Protein AF-A0A2A2E7X8-F1 (afdb_monomer_lite)

Radius of gyration: 20.58 Å; chains: 1; bounding box: 59×44×54 Å

Foldseek 3Di:
DKQKDWCLPPQQPFWAQPQQLNAAKEKEADPDLDCAFKGKIKIAWIWGQDDPVNQVSCCVVDVPQPRDDNQKTKTFGMKMKMAGRWQWKKKKKWAQDPVRDIDIDIDTRDGDDDPPWDWHKDWGQYLQGNRITMIMIITHSGIMMIMGDPVRIDMGNDSVVSNVVSVVSVVVSVCPDDDPPLVVPPVSCVVFWDADPVRDIDGDD

Structure (mmCIF, N/CA/C/O backbone):
data_AF-A0A2A2E7X8-F1
#
_entry.id   AF-A0A2A2E7X8-F1
#
loop_
_atom_site.group_PDB
_atom_site.id
_atom_site.type_symbol
_atom_site.label_atom_id
_atom_site.label_alt_id
_atom_site.label_comp_id
_atom_site.label_asym_id
_atom_site.label_entity_id
_atom_site.label_seq_id
_atom_site.pdbx_PDB_ins_code
_atom_site.Cartn_x
_atom_site.Cartn_y
_atom_site.Cartn_z
_atom_site.occupancy
_atom_site.B_iso_or_equiv
_atom_site.auth_seq_id
_atom_site.auth_comp_id
_atom_site.auth_asym_id
_atom_site.auth_atom_id
_atom_site.pdbx_PDB_model_num
ATOM 1 N N . MET A 1 1 ? -0.957 -16.158 13.484 1.00 79.62 1 MET A N 1
ATOM 2 C CA . MET A 1 1 ? -2.324 -15.591 13.531 1.00 79.62 1 MET A CA 1
ATOM 3 C C . MET A 1 1 ? -2.328 -14.396 12.605 1.00 79.62 1 MET A C 1
ATOM 5 O O . MET A 1 1 ? -1.326 -13.697 12.580 1.00 79.62 1 MET A O 1
ATOM 9 N N . VAL A 1 2 ? -3.380 -14.208 11.817 1.00 93.19 2 VAL A N 1
ATOM 10 C CA . VAL A 1 2 ? -3.438 -13.187 10.764 1.00 93.19 2 VAL A CA 1
ATOM 11 C C . VAL A 1 2 ? -4.682 -12.339 10.995 1.00 93.19 2 VAL A C 1
ATOM 13 O O . VAL A 1 2 ? -5.727 -12.894 11.324 1.00 93.19 2 VAL A O 1
ATOM 16 N N . ILE A 1 3 ? -4.554 -11.024 10.836 1.00 96.25 3 ILE A N 1
ATOM 17 C CA . ILE A 1 3 ? -5.661 -10.068 10.840 1.00 96.25 3 ILE A CA 1
ATOM 18 C C . ILE A 1 3 ? -6.058 -9.814 9.387 1.00 96.25 3 ILE A C 1
ATOM 20 O O . ILE A 1 3 ? 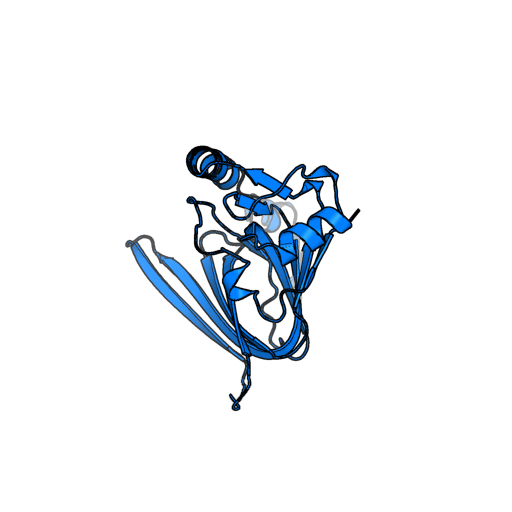-5.199 -9.552 8.541 1.00 96.25 3 ILE A O 1
ATOM 24 N N . ILE A 1 4 ? -7.355 -9.885 9.106 1.00 97.25 4 ILE A N 1
ATOM 25 C CA . ILE A 1 4 ? -7.938 -9.624 7.792 1.00 97.25 4 ILE A CA 1
ATOM 26 C C . ILE A 1 4 ? -8.974 -8.510 7.938 1.00 97.25 4 ILE A C 1
ATOM 28 O O . ILE A 1 4 ? -9.933 -8.633 8.704 1.00 97.25 4 ILE A O 1
ATOM 32 N N . LEU A 1 5 ? -8.788 -7.424 7.192 1.00 97.50 5 LEU A N 1
ATOM 33 C CA . LEU A 1 5 ? -9.659 -6.254 7.196 1.00 97.50 5 LEU A CA 1
ATOM 34 C C . LEU A 1 5 ? -10.290 -6.062 5.821 1.00 97.50 5 LEU A C 1
ATOM 36 O O . LEU A 1 5 ? -9.634 -6.197 4.791 1.00 97.50 5 LEU A O 1
ATOM 40 N N . ASP A 1 6 ? -11.577 -5.732 5.823 1.00 96.81 6 ASP A N 1
ATOM 41 C CA . ASP A 1 6 ? -12.304 -5.322 4.624 1.00 96.81 6 ASP A CA 1
ATOM 42 C C . ASP A 1 6 ? -12.191 -3.803 4.470 1.00 96.81 6 ASP A C 1
ATOM 44 O O . ASP A 1 6 ? -12.652 -3.058 5.343 1.00 96.81 6 ASP A O 1
ATOM 48 N N . LEU A 1 7 ? -11.560 -3.36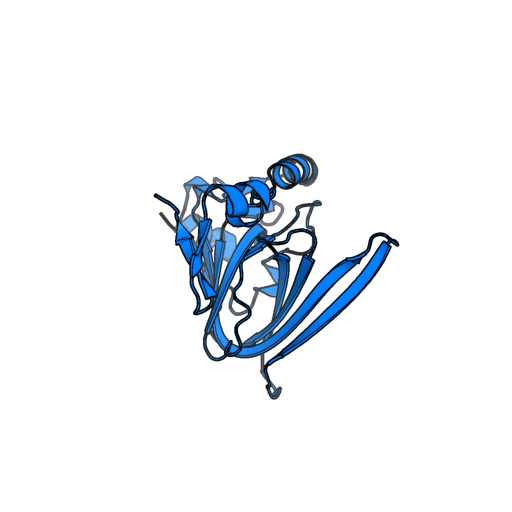5 3.380 1.00 96.56 7 LEU A N 1
ATOM 49 C CA . LEU A 1 7 ? -11.333 -1.959 3.050 1.00 96.56 7 LEU A CA 1
ATOM 50 C C . LEU A 1 7 ? -12.103 -1.509 1.801 1.00 96.56 7 LEU A C 1
ATOM 52 O O . LEU A 1 7 ? -11.782 -0.469 1.235 1.00 96.56 7 LEU A O 1
ATOM 56 N N . THR A 1 8 ? -13.117 -2.263 1.367 1.00 94.94 8 THR A N 1
ATOM 57 C CA . THR A 1 8 ? -13.821 -2.050 0.085 1.00 94.94 8 THR A CA 1
ATOM 58 C C . THR A 1 8 ? -14.291 -0.610 -0.138 1.00 94.94 8 THR A C 1
ATOM 60 O O . THR A 1 8 ? -14.256 -0.129 -1.262 1.00 94.94 8 THR A O 1
ATOM 63 N N . ASN A 1 9 ? -14.684 0.099 0.923 1.00 91.44 9 ASN A N 1
ATOM 64 C CA . ASN A 1 9 ? -15.182 1.477 0.836 1.00 91.44 9 ASN A CA 1
ATOM 65 C C . ASN A 1 9 ? -14.244 2.515 1.470 1.00 91.44 9 ASN A C 1
ATOM 67 O O . ASN A 1 9 ? -14.665 3.642 1.709 1.00 91.44 9 ASN A O 1
ATOM 71 N N . GLN A 1 10 ? -13.020 2.125 1.826 1.00 93.62 10 GLN A N 1
ATOM 72 C CA . GLN A 1 10 ? -12.164 2.940 2.689 1.00 93.62 10 GLN A CA 1
ATOM 73 C C . GLN A 1 10 ? -10.668 2.786 2.417 1.00 93.62 10 GLN A C 1
ATOM 75 O O . GLN A 1 10 ? -9.887 3.271 3.220 1.00 93.62 10 GLN A O 1
ATOM 80 N N . LEU A 1 11 ? -10.238 2.130 1.330 1.00 94.50 11 LEU A N 1
ATOM 81 C CA . LEU A 1 11 ? -8.807 1.962 1.036 1.00 94.50 11 LEU A CA 1
ATOM 82 C C . LEU A 1 11 ? -8.071 3.314 1.063 1.00 94.50 11 LEU A C 1
ATOM 84 O O . LEU A 1 11 ? -7.135 3.471 1.841 1.00 94.50 11 LEU A O 1
ATOM 88 N N . SER A 1 12 ? -8.584 4.288 0.308 1.00 93.19 12 SER A N 1
ATOM 89 C CA . SER A 1 12 ? -8.080 5.665 0.219 1.00 93.19 12 SER A CA 1
ATOM 90 C C . SER A 1 12 ? -7.995 6.409 1.552 1.00 93.19 12 SER A C 1
ATOM 92 O O . SER A 1 12 ? -7.076 7.183 1.783 1.00 93.19 12 SER A O 1
ATOM 94 N N . SER A 1 13 ? -8.971 6.214 2.442 1.00 91.62 13 SER A N 1
ATOM 95 C CA . SER A 1 13 ? -9.027 6.932 3.721 1.00 91.62 13 SER A CA 1
ATOM 96 C C . SER A 1 13 ? -8.302 6.199 4.849 1.00 91.62 13 SER A C 1
ATOM 98 O O . SER A 1 13 ? -7.815 6.833 5.784 1.00 91.62 13 SER A O 1
ATOM 100 N N . ALA A 1 14 ? -8.257 4.868 4.789 1.00 93.31 14 ALA A N 1
ATOM 101 C CA . ALA A 1 14 ? -7.677 4.022 5.822 1.00 93.31 14 ALA A CA 1
ATOM 102 C C . ALA A 1 14 ? -6.161 3.875 5.656 1.00 93.31 14 ALA A C 1
ATOM 104 O O . ALA A 1 14 ? -5.458 3.798 6.655 1.00 93.31 14 ALA A O 1
ATOM 105 N N . VAL A 1 15 ? -5.645 3.826 4.426 1.00 95.19 15 VAL A N 1
ATOM 106 C CA . VAL A 1 15 ? -4.211 3.645 4.165 1.00 95.19 15 VAL A CA 1
ATOM 107 C C . VAL A 1 15 ? -3.560 5.001 3.915 1.00 95.19 15 VAL A C 1
ATOM 109 O O . VAL A 1 15 ? -3.627 5.536 2.813 1.00 95.19 15 VAL A O 1
ATOM 112 N N . ASP A 1 16 ? -2.880 5.537 4.926 1.00 93.38 16 ASP A N 1
ATOM 113 C CA . ASP A 1 16 ? -2.032 6.716 4.756 1.00 93.38 16 ASP A CA 1
ATOM 114 C C . ASP A 1 16 ? -0.651 6.280 4.248 1.00 93.38 16 ASP A C 1
ATOM 116 O O . ASP A 1 16 ? 0.207 5.809 5.005 1.00 93.38 16 ASP A O 1
ATOM 120 N N . TYR A 1 17 ? -0.480 6.402 2.930 1.00 88.50 17 TYR A N 1
ATOM 121 C CA . TYR A 1 17 ? 0.758 6.097 2.213 1.00 88.50 17 TYR A CA 1
ATOM 122 C C . TYR A 1 17 ? 1.577 7.346 1.845 1.00 88.50 17 TYR A C 1
ATOM 124 O O . TYR A 1 17 ? 2.708 7.219 1.364 1.00 88.50 17 TYR A O 1
ATOM 132 N N . ASP A 1 18 ? 1.019 8.548 2.036 1.00 85.06 18 ASP A N 1
ATOM 133 C CA . ASP A 1 18 ? 1.618 9.821 1.613 1.00 85.06 18 ASP A CA 1
ATOM 134 C C . ASP A 1 18 ? 2.265 10.550 2.794 1.00 85.06 18 ASP A C 1
ATOM 136 O O . ASP A 1 18 ? 2.020 11.723 3.078 1.00 85.06 18 ASP A O 1
ATOM 140 N N . ASN A 1 19 ? 3.172 9.837 3.465 1.00 78.06 19 ASN A N 1
ATOM 141 C CA . ASN A 1 19 ? 4.096 10.405 4.443 1.00 78.06 19 ASN A CA 1
ATOM 142 C C . ASN A 1 19 ? 3.459 10.877 5.770 1.00 78.06 19 ASN A C 1
ATOM 144 O O . ASN A 1 19 ? 3.974 11.805 6.408 1.00 78.06 19 ASN A O 1
ATOM 148 N N . GLY A 1 20 ? 2.402 10.207 6.241 1.00 79.00 20 GLY A N 1
ATOM 149 C CA . GLY A 1 20 ? 1.859 10.377 7.593 1.00 79.00 20 GLY A CA 1
ATOM 150 C C . GLY A 1 20 ? 2.938 10.304 8.681 1.00 79.00 20 GLY A C 1
ATOM 151 O O . GLY A 1 20 ? 3.716 9.353 8.754 1.00 79.00 20 GLY A O 1
ATOM 152 N N . GLY A 1 21 ? 3.065 11.357 9.498 1.00 80.38 21 GLY A N 1
ATOM 153 C CA . GLY A 1 21 ? 4.106 11.450 10.537 1.00 80.38 21 GLY A CA 1
ATOM 154 C C . GLY A 1 21 ? 5.554 11.460 10.017 1.00 80.38 21 GLY A C 1
ATOM 155 O O . GLY A 1 21 ? 6.490 11.322 10.805 1.00 80.38 21 GLY A O 1
ATOM 156 N N . GLY A 1 22 ? 5.761 11.632 8.707 1.00 90.44 22 GLY A N 1
ATOM 157 C CA . GLY A 1 22 ? 7.067 11.493 8.067 1.00 90.44 22 GLY A CA 1
ATOM 158 C C . GLY A 1 22 ? 7.451 10.048 7.727 1.00 90.44 22 GLY A C 1
ATOM 159 O O . GLY A 1 22 ? 8.616 9.810 7.402 1.00 90.44 22 GLY A O 1
ATOM 160 N N . LEU A 1 23 ? 6.532 9.082 7.845 1.00 94.06 23 LEU A N 1
ATOM 161 C CA . LEU A 1 23 ? 6.783 7.670 7.558 1.00 94.06 23 LEU A CA 1
ATOM 162 C C . LEU A 1 23 ? 6.823 7.411 6.050 1.00 94.06 23 LEU A C 1
ATOM 164 O O . LEU A 1 23 ? 5.898 7.728 5.314 1.00 94.06 23 LEU A O 1
ATOM 168 N N . THR A 1 24 ? 7.896 6.792 5.575 1.00 93.75 24 THR A N 1
ATOM 169 C CA . THR A 1 24 ? 8.025 6.422 4.169 1.00 93.75 24 THR A CA 1
ATOM 170 C C . THR A 1 24 ? 7.376 5.068 3.915 1.00 93.75 24 THR A C 1
ATOM 172 O O . THR A 1 24 ? 7.915 4.037 4.317 1.00 93.75 24 THR A O 1
ATOM 175 N N . THR A 1 25 ? 6.275 5.078 3.169 1.00 95.25 25 THR A N 1
ATOM 176 C CA . THR A 1 25 ? 5.629 3.860 2.680 1.00 95.25 25 THR A CA 1
ATOM 177 C C . THR A 1 25 ? 6.332 3.302 1.455 1.00 95.25 25 THR A C 1
ATOM 179 O O . THR A 1 25 ? 6.721 4.039 0.542 1.00 95.25 25 THR A O 1
ATOM 182 N N . PHE A 1 26 ? 6.468 1.978 1.423 1.00 94.31 26 PHE A N 1
ATOM 183 C CA . PHE A 1 26 ? 6.973 1.239 0.274 1.00 94.31 26 PHE A CA 1
ATOM 184 C C . PHE A 1 26 ? 5.892 0.334 -0.300 1.00 94.31 26 PHE A C 1
ATOM 186 O O . PHE A 1 26 ? 5.073 -0.210 0.435 1.00 94.31 26 PHE A O 1
ATOM 193 N N . ILE A 1 27 ? 5.938 0.134 -1.612 1.00 94.69 27 ILE A N 1
ATOM 194 C CA . ILE A 1 27 ? 5.036 -0.742 -2.349 1.00 94.69 27 ILE A CA 1
ATOM 195 C C . ILE A 1 27 ? 5.841 -1.749 -3.172 1.00 94.69 27 ILE A C 1
ATOM 197 O O . ILE A 1 27 ? 6.738 -1.379 -3.936 1.00 94.69 27 ILE A O 1
ATOM 201 N N . ASP A 1 28 ? 5.523 -3.031 -3.013 1.00 93.31 28 ASP A N 1
ATOM 202 C CA . ASP A 1 28 ? 6.001 -4.105 -3.885 1.00 93.31 28 ASP A CA 1
ATOM 203 C C . ASP A 1 28 ? 4.841 -4.604 -4.739 1.00 93.31 28 ASP A C 1
ATOM 205 O O . ASP A 1 28 ? 3.829 -5.098 -4.231 1.00 93.31 28 ASP A O 1
ATOM 209 N N . ILE A 1 29 ? 4.972 -4.406 -6.048 1.00 91.75 29 ILE A N 1
ATOM 210 C CA . ILE A 1 29 ? 3.892 -4.617 -6.996 1.00 91.75 29 ILE A CA 1
ATOM 211 C C . ILE A 1 29 ? 4.412 -5.000 -8.375 1.00 91.75 29 ILE A C 1
ATOM 213 O O . ILE A 1 29 ? 5.359 -4.416 -8.907 1.00 91.75 29 ILE A O 1
ATOM 217 N N . ALA A 1 30 ? 3.731 -5.960 -8.995 1.00 87.69 30 ALA A N 1
ATOM 218 C CA . ALA A 1 30 ? 3.966 -6.344 -10.376 1.00 87.69 30 ALA A CA 1
ATOM 219 C C . ALA A 1 30 ? 3.038 -5.552 -11.313 1.00 87.69 30 ALA A C 1
ATOM 221 O O . ALA A 1 30 ? 1.877 -5.906 -11.504 1.00 87.69 30 ALA A O 1
ATOM 222 N N . LEU A 1 31 ? 3.553 -4.493 -11.946 1.00 83.12 31 LEU A N 1
ATOM 223 C CA . LEU A 1 31 ? 2.822 -3.735 -12.973 1.00 83.12 31 LEU A CA 1
ATOM 224 C C . LEU A 1 31 ? 2.877 -4.457 -14.331 1.00 83.12 31 LEU A C 1
ATOM 226 O O . LEU A 1 31 ? 3.593 -4.052 -15.251 1.00 83.12 31 LEU A O 1
ATOM 230 N N . THR A 1 32 ? 2.150 -5.570 -14.451 1.00 81.00 32 THR A N 1
ATOM 231 C CA . THR A 1 32 ? 2.120 -6.391 -15.672 1.00 81.00 32 THR A CA 1
ATOM 232 C C . THR A 1 32 ? 1.249 -5.761 -16.772 1.00 81.00 32 THR A C 1
ATOM 234 O O . THR A 1 32 ? 0.584 -4.740 -16.587 1.00 81.00 32 THR A O 1
ATOM 237 N N . LYS A 1 33 ? 1.241 -6.359 -17.972 1.00 70.81 33 LYS A N 1
ATOM 238 C CA . LYS A 1 33 ? 0.364 -5.906 -19.067 1.00 70.81 33 LYS A CA 1
ATOM 239 C C . LYS A 1 33 ? -1.126 -6.148 -18.785 1.00 70.81 33 LYS A C 1
ATOM 241 O O . LYS A 1 33 ? -1.944 -5.434 -19.354 1.00 70.81 33 LYS A O 1
ATOM 246 N N . GLU A 1 34 ? -1.465 -7.085 -17.903 1.00 70.38 34 GLU A N 1
ATOM 247 C CA . GLU A 1 34 ? -2.836 -7.509 -17.609 1.00 70.38 34 GLU A CA 1
ATOM 248 C C . GLU A 1 34 ? -3.096 -7.391 -16.100 1.00 70.38 34 GLU A C 1
ATOM 250 O O . GLU A 1 34 ? -2.808 -8.307 -15.338 1.00 70.38 34 GLU A O 1
ATOM 255 N N . LEU A 1 35 ? -3.620 -6.240 -15.668 1.00 72.19 35 LEU A N 1
ATOM 256 C CA . LEU A 1 35 ? -4.055 -5.996 -14.281 1.00 72.19 35 LEU A CA 1
ATOM 257 C C . LEU A 1 35 ? -5.568 -6.213 -14.079 1.00 72.19 35 LEU A C 1
ATOM 259 O O . LEU A 1 35 ? -6.138 -5.799 -13.074 1.00 72.19 35 LEU A O 1
ATOM 263 N N . ILE A 1 36 ? -6.242 -6.807 -15.065 1.00 71.12 36 ILE A N 1
ATOM 264 C CA . ILE A 1 36 ? -7.705 -6.912 -15.104 1.00 71.12 36 ILE A CA 1
ATOM 265 C C . ILE A 1 36 ? -8.167 -8.028 -14.153 1.00 71.12 36 ILE A C 1
ATOM 267 O O . ILE A 1 36 ? -7.519 -9.068 -14.039 1.00 71.12 36 ILE A O 1
ATOM 271 N N . ASN A 1 37 ? -9.316 -7.829 -13.503 1.00 77.88 37 ASN A N 1
ATOM 272 C CA . ASN A 1 37 ? -9.994 -8.735 -12.563 1.00 77.88 37 ASN A CA 1
ATOM 273 C C . ASN A 1 37 ? -9.378 -8.844 -11.168 1.00 77.88 37 ASN A C 1
ATOM 275 O O . ASN A 1 37 ? -10.126 -8.901 -10.195 1.00 77.88 37 ASN A O 1
ATOM 279 N N . LYS A 1 38 ? -8.053 -8.908 -11.039 1.00 83.25 38 LYS A N 1
ATOM 280 C CA . LYS A 1 38 ? -7.410 -9.085 -9.734 1.00 83.25 38 LYS A CA 1
ATOM 281 C C . LYS A 1 38 ? -6.108 -8.312 -9.663 1.00 83.25 38 LYS A C 1
ATOM 283 O O . LYS A 1 38 ? -5.255 -8.448 -10.537 1.00 83.25 38 LYS A O 1
ATOM 288 N N . PHE A 1 39 ? -5.946 -7.567 -8.580 1.00 87.38 39 PHE A N 1
ATOM 289 C CA . PHE A 1 39 ? -4.752 -6.784 -8.326 1.00 87.38 39 PHE A CA 1
ATOM 290 C C . PHE A 1 39 ? -4.263 -7.026 -6.906 1.00 87.38 39 PHE A C 1
ATOM 292 O O . PHE A 1 39 ? -5.034 -6.960 -5.951 1.00 87.38 39 PHE A O 1
ATOM 299 N N . GLU A 1 40 ? -2.990 -7.381 -6.782 1.00 93.56 40 GLU A N 1
ATOM 300 C CA . GLU A 1 40 ? -2.368 -7.757 -5.518 1.00 93.56 40 GLU A CA 1
ATOM 301 C C . GLU A 1 40 ? -1.019 -7.067 -5.387 1.00 93.56 40 GLU A C 1
ATOM 303 O O . GLU A 1 40 ? -0.239 -7.015 -6.342 1.00 93.56 40 GLU A O 1
ATOM 308 N N . PHE A 1 41 ? -0.751 -6.543 -4.198 1.00 94.94 41 PHE A N 1
ATOM 309 C CA . PHE A 1 41 ? 0.504 -5.879 -3.879 1.00 94.94 41 PHE A CA 1
ATOM 310 C C . PHE A 1 41 ? 0.774 -5.931 -2.383 1.00 94.94 41 PHE A C 1
ATOM 312 O O . PHE A 1 41 ? -0.107 -6.245 -1.579 1.00 94.94 41 PHE A O 1
ATOM 319 N N . ARG A 1 42 ? 2.013 -5.625 -2.008 1.00 96.38 42 ARG A N 1
ATOM 320 C CA . ARG A 1 42 ? 2.406 -5.472 -0.610 1.00 96.38 42 ARG A CA 1
ATOM 321 C C . ARG A 1 42 ? 2.689 -4.018 -0.310 1.00 96.38 42 ARG A C 1
ATOM 323 O O . ARG A 1 42 ? 3.314 -3.338 -1.123 1.00 96.38 42 ARG A O 1
ATOM 330 N N . LEU A 1 43 ? 2.255 -3.579 0.862 1.00 96.06 43 LEU A N 1
ATOM 331 C CA . LEU A 1 43 ? 2.623 -2.294 1.433 1.00 96.06 43 LEU A CA 1
ATOM 332 C C . LEU A 1 43 ? 3.473 -2.518 2.674 1.00 96.06 43 LEU A C 1
ATOM 334 O O . LEU A 1 43 ? 3.194 -3.405 3.481 1.00 96.06 43 LEU A O 1
ATOM 338 N N . PHE A 1 44 ? 4.488 -1.680 2.829 1.00 94.69 44 PHE A N 1
ATOM 339 C CA . PHE A 1 44 ? 5.382 -1.686 3.976 1.00 94.69 44 PHE A CA 1
ATOM 340 C C . PHE A 1 44 ? 5.443 -0.291 4.572 1.00 94.69 44 PHE A C 1
ATOM 342 O O . PHE A 1 44 ? 5.507 0.688 3.828 1.00 94.69 44 PHE A O 1
ATOM 349 N N . ASN A 1 45 ? 5.500 -0.218 5.898 1.00 94.56 45 ASN A N 1
ATOM 350 C CA . ASN A 1 45 ? 5.655 1.019 6.658 1.00 94.56 45 ASN A CA 1
ATOM 351 C C . ASN A 1 45 ? 4.625 2.091 6.264 1.00 94.56 45 ASN A C 1
ATOM 353 O O . ASN A 1 45 ? 4.967 3.138 5.717 1.00 94.56 45 ASN A O 1
ATOM 357 N N . PHE A 1 46 ? 3.353 1.834 6.542 1.00 96.06 46 PHE A N 1
ATOM 358 C CA . PHE A 1 46 ? 2.277 2.816 6.376 1.00 96.06 46 PHE A CA 1
ATOM 359 C C . PHE A 1 46 ? 1.457 2.934 7.654 1.00 96.06 46 PHE A C 1
ATOM 361 O O . PHE A 1 46 ? 1.518 2.056 8.520 1.00 96.06 46 PHE A O 1
ATOM 368 N N . ILE A 1 47 ? 0.701 4.021 7.776 1.00 96.50 47 ILE A N 1
ATOM 369 C CA . ILE A 1 47 ? -0.236 4.201 8.884 1.00 96.50 47 ILE A CA 1
ATOM 370 C C . ILE A 1 47 ? -1.605 3.704 8.430 1.00 96.50 47 ILE A C 1
ATOM 372 O O . ILE A 1 47 ? -2.110 4.103 7.380 1.00 96.50 47 ILE A O 1
ATOM 376 N N . LEU A 1 48 ? -2.204 2.823 9.228 1.00 96.62 48 LEU A N 1
ATOM 377 C CA . LEU A 1 48 ? -3.613 2.482 9.107 1.00 96.62 48 LEU A CA 1
ATOM 378 C C . LEU A 1 48 ? -4.416 3.439 9.994 1.00 96.62 48 LEU A C 1
ATOM 380 O O . LEU A 1 48 ? -4.360 3.337 11.221 1.00 96.62 48 LEU A O 1
ATOM 384 N N . ASN A 1 49 ? -5.158 4.353 9.375 1.00 94.12 49 ASN A N 1
ATOM 385 C CA . ASN A 1 49 ? -6.087 5.233 10.073 1.00 94.12 49 ASN A CA 1
ATOM 386 C C . ASN A 1 49 ? -7.215 4.392 10.671 1.00 94.12 49 ASN A C 1
ATOM 388 O O . ASN A 1 49 ? -7.882 3.624 9.972 1.00 94.12 49 ASN A O 1
ATOM 392 N N . LEU A 1 50 ? -7.392 4.518 11.982 1.00 94.00 50 LEU A N 1
ATOM 393 C CA . LEU A 1 50 ? -8.335 3.720 12.744 1.00 94.00 50 LEU A CA 1
ATOM 394 C C . LEU A 1 50 ? -9.670 4.451 12.880 1.00 94.00 50 LEU A C 1
ATOM 396 O O . LEU A 1 50 ? -9.707 5.603 13.301 1.00 94.00 50 LEU A O 1
ATOM 400 N N . ASP A 1 51 ? -10.754 3.738 12.590 1.00 93.56 51 ASP A N 1
ATOM 401 C CA . ASP A 1 51 ? -12.103 4.078 13.034 1.00 93.56 51 ASP A CA 1
ATOM 402 C C . ASP A 1 51 ? -12.602 3.020 14.037 1.00 93.56 51 ASP A C 1
ATOM 404 O O . ASP A 1 51 ? -12.008 1.942 14.190 1.00 93.56 51 ASP A O 1
ATOM 408 N N . GLU A 1 52 ? -13.715 3.300 14.715 1.00 93.75 52 GLU A N 1
ATOM 409 C CA . GLU A 1 52 ? -14.368 2.359 15.634 1.00 93.75 52 GLU A CA 1
ATOM 410 C C . GLU A 1 52 ? -14.571 0.954 15.026 1.00 93.75 52 GLU A C 1
ATOM 412 O O . GLU A 1 52 ? -14.402 -0.063 15.711 1.00 93.75 52 GLU A O 1
ATOM 417 N N . ASN A 1 53 ? -14.910 0.863 13.734 1.00 93.50 53 ASN A N 1
ATOM 418 C CA . ASN A 1 53 ? -15.186 -0.413 13.072 1.00 93.50 53 ASN A CA 1
ATOM 419 C C . ASN A 1 53 ? -13.918 -1.244 12.853 1.00 93.50 53 ASN A C 1
ATOM 421 O O . ASN A 1 53 ? -13.928 -2.460 13.068 1.00 93.50 53 ASN A O 1
ATOM 425 N N . LEU A 1 54 ? -12.839 -0.615 12.396 1.00 94.69 54 LEU A N 1
ATOM 426 C CA . LEU A 1 54 ? -11.541 -1.237 12.185 1.00 94.69 54 LEU A CA 1
ATOM 427 C C . LEU A 1 54 ? -10.938 -1.663 13.517 1.00 94.69 54 LEU A C 1
ATOM 429 O O . LEU A 1 54 ? -10.487 -2.803 13.615 1.00 94.69 54 LEU A O 1
ATOM 433 N N . ILE A 1 55 ? -11.011 -0.813 14.546 1.00 95.31 55 ILE A N 1
ATOM 434 C CA . ILE A 1 55 ? -10.569 -1.153 15.906 1.00 95.31 55 ILE A CA 1
ATOM 435 C C . ILE A 1 55 ? -11.261 -2.428 16.373 1.00 95.31 55 ILE A C 1
ATOM 437 O O . ILE A 1 55 ? -10.590 -3.410 16.689 1.00 95.31 55 ILE A O 1
ATOM 441 N N . LYS A 1 56 ? -12.596 -2.462 16.316 1.00 94.56 56 LYS A N 1
ATOM 442 C CA . LYS A 1 56 ? -13.371 -3.632 16.732 1.00 94.56 56 LYS A CA 1
ATOM 443 C C . LYS A 1 56 ? -12.972 -4.895 15.962 1.00 94.56 56 LYS A C 1
ATOM 445 O O . LYS A 1 56 ? -12.746 -5.938 16.570 1.00 94.56 56 LYS A O 1
ATOM 450 N N . LYS A 1 57 ? -12.841 -4.811 14.632 1.00 94.44 57 LYS A N 1
ATOM 451 C CA . LYS A 1 57 ? -12.429 -5.951 13.790 1.00 94.44 57 LYS A CA 1
ATOM 452 C C . LYS A 1 57 ? -11.020 -6.446 14.115 1.00 94.44 57 LYS A C 1
ATOM 454 O O . LYS A 1 57 ? -10.757 -7.642 13.981 1.00 94.44 57 LYS 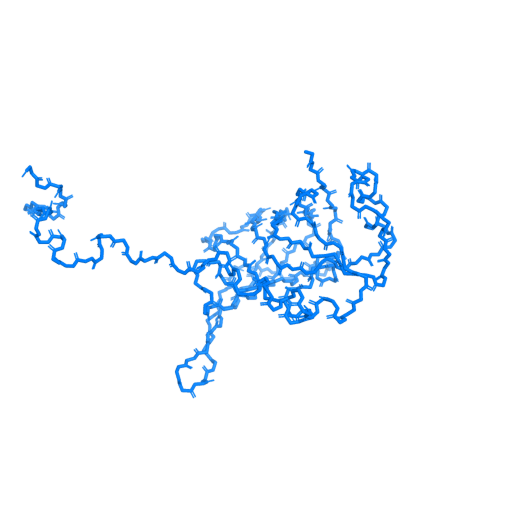A O 1
ATOM 459 N N . ILE A 1 58 ? -10.110 -5.543 14.478 1.00 95.19 58 ILE A N 1
ATOM 460 C CA . ILE A 1 58 ? -8.747 -5.891 14.879 1.00 95.19 58 ILE A CA 1
ATOM 461 C C . ILE A 1 58 ? -8.770 -6.583 16.242 1.00 95.19 58 ILE A C 1
ATOM 463 O O . ILE A 1 58 ? -8.201 -7.664 16.367 1.00 95.19 58 ILE A O 1
ATOM 467 N N . GLU A 1 59 ? -9.458 -6.015 17.233 1.00 93.00 59 GLU A N 1
ATOM 468 C CA . GLU A 1 59 ? -9.554 -6.574 18.588 1.00 93.00 59 GLU A CA 1
ATOM 469 C C . GLU A 1 59 ? -10.198 -7.972 18.585 1.00 93.00 59 GLU A C 1
ATOM 471 O O . GLU A 1 59 ? -9.683 -8.894 19.216 1.00 93.00 59 GLU A O 1
ATOM 476 N N . GLU A 1 60 ? -11.245 -8.187 17.779 1.00 92.94 60 GLU A N 1
ATOM 477 C CA . GLU A 1 60 ? -11.887 -9.501 17.603 1.00 92.94 60 GLU A CA 1
ATOM 478 C C . GLU A 1 60 ? -10.931 -10.582 17.059 1.00 92.94 60 GLU A C 1
ATOM 480 O O . GLU A 1 60 ? -11.104 -11.767 17.350 1.00 92.94 60 GLU A O 1
ATOM 485 N N . GLN A 1 61 ? -9.917 -10.192 16.280 1.00 93.19 61 GLN A N 1
ATOM 486 C CA . GLN A 1 61 ? -8.957 -11.110 15.656 1.00 93.19 61 GLN A CA 1
ATOM 487 C C . GLN A 1 61 ? -7.630 -11.197 16.415 1.00 93.19 61 GLN A C 1
ATOM 489 O O . GLN A 1 61 ? -6.938 -12.212 16.322 1.00 93.19 61 GLN A O 1
ATOM 494 N N . ALA A 1 62 ? -7.244 -10.143 17.138 1.00 87.69 62 ALA A N 1
ATOM 495 C CA . ALA A 1 62 ? -5.923 -9.995 17.728 1.00 87.69 62 ALA A CA 1
ATOM 496 C C . ALA A 1 62 ? -5.900 -9.071 18.957 1.00 87.69 62 ALA A C 1
ATOM 498 O O . ALA A 1 62 ? -5.492 -7.914 18.890 1.00 87.69 62 ALA A O 1
ATOM 499 N N . ASN A 1 63 ? -6.175 -9.638 20.132 1.00 79.94 63 ASN A N 1
ATOM 500 C CA . ASN A 1 63 ? -6.055 -8.929 21.416 1.00 79.94 63 ASN A CA 1
ATOM 501 C C . ASN A 1 63 ? -4.610 -8.544 21.808 1.00 79.94 63 ASN A C 1
ATOM 503 O O . ASN A 1 63 ? -4.397 -7.852 22.801 1.00 79.94 63 ASN A O 1
ATOM 507 N N . SER A 1 64 ? -3.591 -9.005 21.073 1.00 83.44 64 SER A N 1
ATOM 508 C CA . SER A 1 64 ? -2.178 -8.770 21.405 1.00 83.44 64 SER A CA 1
ATOM 509 C C . SER A 1 64 ? -1.704 -7.335 21.162 1.00 83.44 64 SER A C 1
ATOM 511 O O . SER A 1 64 ? -0.616 -6.989 21.608 1.00 83.44 64 SER A O 1
ATOM 513 N N . LEU A 1 65 ? -2.484 -6.515 20.449 1.00 83.94 65 LEU A N 1
ATOM 514 C CA . LEU A 1 65 ? -2.119 -5.134 20.106 1.00 83.94 65 LEU A CA 1
ATOM 515 C C . LEU A 1 65 ? -2.455 -4.118 21.211 1.00 83.94 65 LEU A C 1
ATOM 517 O O . LEU A 1 65 ? -2.140 -2.938 21.080 1.00 83.94 65 LEU A O 1
ATOM 521 N N . GLY A 1 66 ? -3.036 -4.578 22.323 1.00 83.88 66 GLY A N 1
ATOM 522 C CA . GLY A 1 66 ? -3.464 -3.711 23.415 1.00 83.88 66 GLY A CA 1
ATOM 523 C C . GLY A 1 66 ? -4.737 -2.941 23.070 1.00 83.88 66 GLY A C 1
ATOM 524 O O . GLY A 1 66 ? -5.514 -3.362 22.219 1.00 83.88 66 GLY A O 1
ATOM 525 N N . LYS A 1 67 ? -4.968 -1.828 23.775 1.00 89.56 67 LYS A N 1
ATOM 526 C CA . LYS A 1 67 ? -6.159 -0.994 23.593 1.00 89.56 67 LYS A CA 1
ATOM 527 C C . LYS A 1 67 ? -5.909 0.039 22.497 1.00 89.56 67 LYS A C 1
ATOM 529 O O . LYS A 1 67 ? -5.136 0.974 22.705 1.00 89.56 67 LYS A O 1
ATOM 534 N N . LEU A 1 68 ? -6.587 -0.124 21.368 1.00 94.31 68 LEU A N 1
ATOM 535 C CA . LEU A 1 68 ? -6.522 0.809 20.247 1.00 94.31 68 LEU A CA 1
ATOM 536 C C . LEU A 1 68 ? -7.537 1.948 20.436 1.00 94.31 68 LEU A C 1
ATOM 538 O O . LEU A 1 68 ? -8.560 1.787 21.102 1.00 94.31 68 LEU A O 1
ATOM 542 N N . THR A 1 69 ? -7.248 3.114 19.863 1.00 94.38 69 THR A N 1
ATOM 543 C CA . THR A 1 69 ? -8.131 4.290 19.853 1.00 94.38 69 THR A CA 1
ATOM 544 C C . THR A 1 69 ? -8.011 5.011 18.517 1.00 94.38 69 THR A C 1
ATOM 546 O O . THR A 1 69 ? -6.947 4.964 17.906 1.00 94.38 69 THR A O 1
ATOM 549 N N . GLU A 1 70 ? -9.051 5.733 18.103 1.00 94.00 70 GLU A N 1
ATOM 550 C CA . GLU A 1 70 ? -9.051 6.499 16.843 1.00 94.00 70 GLU A CA 1
ATOM 551 C C . GLU A 1 70 ? -7.986 7.610 16.808 1.00 94.00 70 GLU A C 1
ATOM 553 O O . GLU A 1 70 ? -7.509 7.987 15.746 1.00 94.00 70 GLU A O 1
ATOM 558 N N . GLU A 1 71 ? -7.580 8.122 17.975 1.00 92.19 71 GLU A N 1
ATOM 559 C CA . GLU A 1 71 ? -6.566 9.181 18.095 1.00 92.19 71 GLU A CA 1
ATOM 560 C C . GLU A 1 71 ? -5.121 8.671 17.962 1.00 92.19 71 GLU A C 1
ATOM 562 O O . GLU A 1 71 ? -4.192 9.472 17.847 1.00 92.19 71 GLU A O 1
ATOM 567 N N . GLY A 1 72 ? -4.913 7.354 18.033 1.00 93.25 72 GLY A N 1
ATOM 568 C CA . GLY A 1 72 ? -3.585 6.761 17.924 1.00 93.25 72 GLY A CA 1
ATOM 569 C C . GLY A 1 72 ? -3.242 6.343 16.501 1.00 93.25 72 GLY A C 1
ATOM 570 O O . GLY A 1 72 ? -4.069 6.3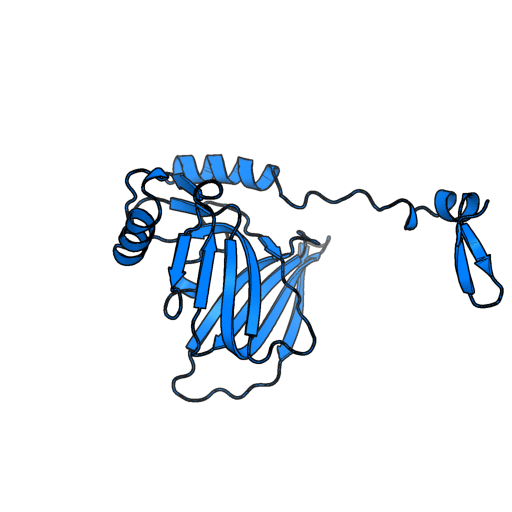48 15.594 1.00 93.25 72 GLY A O 1
ATOM 571 N N . PHE A 1 73 ? -1.995 5.929 16.318 1.00 94.88 73 PHE A N 1
ATOM 572 C CA . PHE A 1 73 ? -1.429 5.588 15.022 1.00 94.88 73 PHE A CA 1
ATOM 573 C C . PHE A 1 73 ? -1.049 4.117 15.008 1.00 94.88 73 PHE A C 1
ATOM 575 O O . PHE A 1 73 ? -0.195 3.682 15.783 1.00 94.88 73 PHE A O 1
ATOM 582 N N . LEU A 1 74 ? -1.663 3.342 14.118 1.00 96.50 74 LEU A N 1
ATOM 583 C CA . LEU A 1 74 ? -1.275 1.956 13.904 1.00 96.50 74 LEU A CA 1
ATOM 584 C C . LEU A 1 74 ? -0.342 1.872 12.699 1.00 96.50 74 LEU A C 1
ATOM 586 O O . LEU A 1 74 ? -0.784 1.943 11.555 1.00 96.50 74 LEU A O 1
ATOM 590 N N . ILE A 1 75 ? 0.953 1.710 12.956 1.00 96.56 75 ILE A N 1
ATOM 591 C CA . ILE A 1 75 ? 1.937 1.455 11.907 1.00 96.56 75 ILE A CA 1
ATOM 592 C C . ILE A 1 75 ? 1.844 -0.006 11.492 1.00 96.56 75 ILE A C 1
ATOM 594 O O . ILE A 1 75 ? 1.936 -0.911 12.325 1.00 96.56 75 ILE A O 1
ATOM 598 N N . ILE A 1 76 ? 1.741 -0.230 10.187 1.00 96.50 76 ILE A N 1
ATOM 599 C CA . ILE A 1 76 ? 1.798 -1.547 9.570 1.00 96.50 76 ILE A CA 1
ATOM 600 C C . ILE A 1 76 ? 3.118 -1.674 8.811 1.00 96.50 76 ILE A C 1
ATOM 602 O O . ILE A 1 76 ? 3.367 -0.971 7.831 1.00 96.50 76 ILE A O 1
ATOM 606 N N . LYS A 1 77 ? 3.985 -2.574 9.279 1.00 95.00 77 LYS A N 1
ATOM 607 C CA . LYS A 1 77 ? 5.319 -2.805 8.702 1.00 95.00 77 LYS A CA 1
ATOM 608 C C . LYS A 1 77 ? 5.271 -3.659 7.439 1.00 95.00 77 LYS A C 1
ATOM 610 O O . LYS A 1 77 ? 6.122 -3.500 6.573 1.00 95.00 77 LYS A O 1
ATOM 615 N N . ASP A 1 78 ? 4.277 -4.536 7.324 1.00 95.50 78 ASP A N 1
ATOM 616 C CA . ASP A 1 78 ? 4.077 -5.417 6.173 1.00 95.50 78 ASP A CA 1
ATOM 617 C C . ASP A 1 78 ? 2.610 -5.854 6.105 1.00 95.50 78 ASP A C 1
ATOM 619 O O . ASP A 1 78 ? 2.078 -6.443 7.053 1.00 95.50 78 ASP A O 1
ATOM 623 N N . ALA A 1 79 ? 1.960 -5.557 4.984 1.00 97.25 79 ALA A N 1
ATOM 624 C CA . ALA A 1 79 ? 0.623 -6.031 4.678 1.00 97.25 79 ALA A CA 1
ATOM 625 C C . ALA A 1 79 ? 0.487 -6.416 3.211 1.00 97.25 79 ALA A C 1
ATOM 627 O O . ALA A 1 79 ? 1.098 -5.828 2.319 1.00 97.25 79 ALA A O 1
ATOM 628 N N . PHE A 1 80 ? -0.394 -7.377 2.967 1.00 97.69 80 PHE A N 1
ATOM 629 C CA . PHE A 1 80 ? -0.834 -7.764 1.640 1.00 97.69 80 PHE A CA 1
ATOM 630 C C . PHE A 1 80 ? -2.197 -7.142 1.345 1.00 97.69 80 PHE A C 1
ATOM 632 O O . PHE A 1 80 ? -3.141 -7.318 2.118 1.00 97.69 80 PHE A O 1
ATOM 639 N N . ILE A 1 81 ? -2.302 -6.441 0.220 1.00 97.75 81 ILE A N 1
ATOM 640 C CA . ILE A 1 81 ? -3.552 -5.881 -0.284 1.00 97.75 81 ILE A CA 1
ATOM 641 C C . ILE A 1 81 ? -4.004 -6.701 -1.485 1.00 97.75 81 ILE A C 1
ATOM 643 O O . ILE A 1 81 ? -3.231 -6.953 -2.412 1.00 97.75 81 ILE A O 1
ATOM 647 N N . ARG A 1 82 ? -5.280 -7.086 -1.484 1.00 96.56 82 ARG A N 1
ATOM 648 C CA . ARG A 1 82 ? -5.950 -7.732 -2.613 1.00 96.56 82 ARG A CA 1
ATOM 649 C C . ARG A 1 82 ? -7.188 -6.945 -2.997 1.00 96.56 82 ARG A C 1
ATOM 651 O O . ARG A 1 82 ? -8.039 -6.688 -2.150 1.00 96.56 82 ARG A O 1
ATOM 658 N N . ILE A 1 83 ? -7.298 -6.643 -4.283 1.00 95.75 83 ILE A N 1
ATOM 659 C CA . ILE A 1 83 ? -8.435 -5.963 -4.894 1.00 95.75 83 ILE A CA 1
ATOM 660 C C . ILE A 1 83 ? -9.025 -6.887 -5.952 1.00 95.75 83 ILE A C 1
ATOM 662 O O . ILE A 1 83 ? -8.328 -7.353 -6.859 1.00 95.75 83 ILE A O 1
ATOM 666 N N . GLU A 1 84 ? -10.310 -7.175 -5.812 1.00 95.00 84 GLU A N 1
ATOM 667 C CA . GLU A 1 84 ? -11.082 -7.983 -6.754 1.00 95.00 84 GLU A CA 1
ATOM 668 C C . GLU A 1 84 ? -11.831 -7.089 -7.745 1.00 95.00 84 GLU A C 1
ATOM 670 O O . GLU A 1 84 ? -11.962 -5.892 -7.519 1.00 95.00 84 GLU A O 1
ATOM 675 N N . GLU A 1 85 ? -12.292 -7.661 -8.857 1.00 93.44 85 GLU A N 1
ATOM 676 C CA . GLU A 1 85 ? -13.096 -6.995 -9.897 1.00 93.44 85 GLU A CA 1
ATOM 677 C C . GLU A 1 85 ? -12.495 -5.678 -10.420 1.00 93.44 85 GLU A C 1
ATOM 679 O O . GLU A 1 85 ? -13.205 -4.722 -10.735 1.00 93.44 85 GLU A O 1
ATOM 684 N N . VAL A 1 86 ? -11.163 -5.627 -10.537 1.00 92.81 86 VAL A N 1
ATOM 685 C CA . VAL A 1 86 ? -10.471 -4.453 -11.084 1.00 92.81 86 VAL A CA 1
ATOM 686 C C . VAL A 1 86 ? -10.852 -4.256 -12.544 1.00 92.81 86 VAL A C 1
ATOM 688 O O . VAL A 1 86 ? -10.567 -5.095 -13.406 1.00 92.81 86 VAL A O 1
ATOM 691 N N . LYS A 1 87 ? -11.480 -3.111 -12.804 1.00 92.94 87 LYS A N 1
ATOM 692 C CA . LYS A 1 87 ? -11.929 -2.667 -14.122 1.00 92.94 87 LYS A CA 1
ATOM 693 C C . LYS A 1 87 ? -10.820 -1.962 -14.893 1.00 92.94 87 LYS A C 1
ATOM 695 O O . LYS A 1 87 ? -10.768 -2.053 -16.116 1.00 92.94 87 LYS A O 1
ATOM 700 N N . GLY A 1 88 ? -9.952 -1.249 -14.181 1.00 92.75 88 GLY A N 1
ATOM 701 C CA . GLY A 1 88 ? -8.890 -0.440 -14.759 1.00 92.75 88 GLY A CA 1
ATOM 702 C C . GLY A 1 88 ? -7.972 0.152 -13.704 1.00 92.75 88 GLY A C 1
ATOM 703 O O . GLY A 1 88 ? -8.271 0.109 -12.512 1.00 92.75 88 GLY A O 1
ATOM 704 N N . CYS A 1 89 ? -6.847 0.696 -14.153 1.00 93.81 89 CYS A N 1
ATOM 705 C CA . CYS A 1 89 ? -5.888 1.366 -13.291 1.00 93.81 89 CYS A CA 1
ATOM 706 C C . CYS A 1 89 ? -5.130 2.429 -14.091 1.00 93.81 89 CYS A C 1
ATOM 708 O O . CYS A 1 89 ? -4.863 2.233 -15.282 1.00 93.81 89 CYS A O 1
ATOM 710 N N . ASP A 1 90 ? -4.763 3.515 -13.422 1.00 94.81 90 ASP A N 1
ATOM 711 C CA . ASP A 1 90 ? -3.715 4.431 -13.844 1.00 94.81 90 ASP A CA 1
ATOM 712 C C . ASP A 1 90 ? -2.564 4.377 -12.843 1.00 94.81 90 ASP A C 1
ATOM 714 O O . ASP A 1 90 ? -2.761 4.422 -11.632 1.00 94.81 90 ASP A O 1
ATOM 718 N N . ALA A 1 91 ? -1.345 4.280 -13.360 1.00 95.19 91 ALA A N 1
ATOM 719 C CA . ALA A 1 91 ? -0.126 4.318 -12.576 1.00 95.19 91 ALA A CA 1
ATOM 720 C C . ALA A 1 91 ? 0.710 5.526 -12.986 1.00 95.19 91 ALA A C 1
ATOM 722 O O . ALA A 1 91 ? 1.029 5.702 -14.166 1.00 95.19 91 ALA A O 1
ATOM 723 N N . GLN A 1 92 ? 1.126 6.312 -12.001 1.00 96.31 92 GLN A N 1
ATOM 724 C CA . GLN A 1 92 ? 2.097 7.381 -12.169 1.00 96.31 92 GLN A CA 1
ATOM 725 C C . GLN A 1 92 ? 3.364 7.045 -11.386 1.00 96.31 92 GLN A C 1
ATOM 727 O O . GLN A 1 92 ? 3.350 6.923 -10.165 1.00 96.31 92 GLN A O 1
ATOM 732 N N . LEU A 1 93 ? 4.476 6.930 -12.103 1.00 95.38 93 LEU A N 1
ATOM 733 C CA . LEU A 1 93 ? 5.800 6.709 -11.545 1.00 95.38 93 LEU A CA 1
ATOM 734 C C . LEU A 1 93 ? 6.597 8.010 -11.606 1.00 95.38 93 LEU A C 1
ATOM 736 O O . LEU A 1 93 ? 6.766 8.580 -12.681 1.00 95.38 93 LEU A O 1
ATOM 740 N N . ARG A 1 94 ? 7.110 8.474 -10.471 1.00 94.94 94 ARG A N 1
ATOM 741 C CA . ARG A 1 94 ? 7.843 9.735 -10.341 1.00 94.94 94 ARG A CA 1
ATOM 742 C C . ARG A 1 94 ? 9.224 9.496 -9.769 1.00 94.94 94 ARG A C 1
ATOM 744 O O . ARG A 1 94 ? 9.393 8.674 -8.874 1.00 94.94 94 ARG A O 1
ATOM 751 N N . PHE A 1 95 ? 10.206 10.257 -10.225 1.00 93.38 95 PHE A N 1
ATOM 752 C CA . PHE A 1 95 ? 11.499 10.326 -9.558 1.00 93.38 95 PHE A CA 1
ATOM 753 C C . PHE A 1 95 ? 12.052 11.741 -9.600 1.00 93.38 95 PHE A C 1
ATOM 755 O O . PHE A 1 95 ? 11.761 12.517 -10.512 1.00 93.38 95 PHE A O 1
ATOM 762 N N . ARG A 1 96 ? 12.843 12.079 -8.583 1.00 88.38 96 ARG A N 1
ATOM 763 C CA . ARG A 1 96 ? 13.567 13.345 -8.531 1.00 88.38 96 ARG A CA 1
ATOM 764 C C . ARG A 1 96 ? 14.936 13.139 -9.169 1.00 88.38 96 ARG A C 1
ATOM 766 O O . ARG A 1 96 ? 15.704 12.296 -8.714 1.00 88.38 96 ARG A O 1
ATOM 773 N N . SER A 1 97 ? 15.203 13.882 -10.231 1.00 87.88 97 SER A N 1
ATOM 774 C CA . SER A 1 97 ? 16.502 13.913 -10.902 1.00 87.88 97 SER A CA 1
ATOM 775 C C . SER A 1 97 ? 17.566 14.612 -10.047 1.00 87.88 97 SER A C 1
ATOM 777 O O . SER A 1 97 ? 17.255 15.263 -9.047 1.00 87.88 97 SER A O 1
ATOM 779 N N . GLU A 1 98 ? 18.829 14.513 -10.461 1.00 84.81 98 GLU A N 1
ATOM 780 C CA . GLU A 1 98 ? 19.953 15.179 -9.790 1.00 84.81 98 GLU A CA 1
ATOM 781 C C . GLU A 1 98 ? 19.854 16.713 -9.830 1.00 84.81 98 GLU A C 1
ATOM 783 O O . GLU A 1 98 ? 20.282 17.372 -8.885 1.00 84.81 98 GLU A O 1
ATOM 788 N N . SER A 1 99 ? 19.232 17.290 -10.869 1.00 87.06 99 SER A N 1
ATOM 789 C CA . SER A 1 99 ? 18.935 18.732 -10.945 1.00 87.06 99 SER A CA 1
ATOM 790 C C . SER A 1 99 ? 17.815 19.162 -9.992 1.00 87.06 99 SER A C 1
ATOM 792 O O . SER A 1 99 ? 17.577 20.355 -9.816 1.00 87.06 99 SER A O 1
ATOM 794 N N . GLY A 1 100 ? 17.130 18.205 -9.361 1.00 86.12 100 GLY A N 1
ATOM 795 C CA . GLY A 1 100 ? 15.997 18.441 -8.476 1.00 86.12 100 GLY A CA 1
ATOM 796 C C . GLY A 1 100 ? 14.639 18.416 -9.178 1.00 86.12 100 GLY A C 1
ATOM 797 O O . GLY A 1 100 ? 13.624 18.441 -8.473 1.00 86.12 100 GLY A O 1
ATOM 798 N N . ASP A 1 101 ? 14.607 18.306 -10.511 1.00 90.75 101 ASP A N 1
ATOM 799 C CA . ASP A 1 101 ? 13.378 18.226 -11.305 1.00 90.75 101 ASP A CA 1
ATOM 800 C C . ASP A 1 101 ? 12.648 16.902 -11.067 1.00 90.75 101 ASP A C 1
ATOM 802 O O . ASP A 1 101 ? 13.279 15.848 -10.930 1.00 90.75 101 ASP A O 1
ATOM 806 N N . ILE A 1 102 ? 11.315 16.947 -11.055 1.00 91.44 102 ILE A N 1
ATOM 807 C CA . ILE A 1 102 ? 10.468 15.756 -10.951 1.00 91.44 102 ILE A CA 1
ATOM 808 C C . ILE A 1 102 ? 10.132 15.270 -12.358 1.00 91.44 102 ILE A C 1
ATOM 810 O O . ILE A 1 102 ? 9.450 15.956 -13.117 1.00 91.44 102 ILE A O 1
ATOM 814 N N . ILE A 1 103 ? 10.575 14.061 -12.686 1.00 93.81 103 ILE A N 1
ATOM 815 C CA . ILE A 1 103 ? 10.241 13.383 -13.938 1.00 93.81 103 ILE A CA 1
ATOM 816 C C . ILE A 1 103 ? 9.150 12.358 -13.641 1.00 93.81 103 ILE A C 1
ATOM 818 O O . ILE A 1 103 ? 9.251 11.609 -12.669 1.00 93.81 103 ILE A O 1
ATOM 822 N N . SER A 1 104 ? 8.108 12.338 -14.476 1.00 94.88 104 SER A N 1
ATOM 823 C CA . SER A 1 104 ? 6.940 11.468 -14.308 1.00 94.88 104 SER A CA 1
ATOM 824 C C . SER A 1 104 ? 6.704 10.609 -15.548 1.00 94.88 104 SER A C 1
ATOM 826 O O . SER A 1 104 ? 6.770 11.104 -16.673 1.00 94.88 104 SER A O 1
ATOM 828 N N . PHE A 1 105 ? 6.378 9.337 -15.339 1.00 93.69 105 PHE A N 1
ATOM 829 C CA . PHE A 1 105 ? 5.946 8.393 -16.364 1.00 93.69 105 PHE A CA 1
ATOM 830 C C . PHE A 1 105 ? 4.560 7.880 -16.003 1.00 93.69 105 PHE A C 1
ATOM 832 O O . PHE A 1 105 ? 4.333 7.468 -14.868 1.00 93.69 105 PHE A O 1
ATOM 839 N N . ASN A 1 106 ? 3.649 7.875 -16.971 1.00 93.81 106 ASN A N 1
ATOM 840 C CA . ASN A 1 106 ? 2.280 7.422 -16.758 1.00 93.81 106 ASN A CA 1
ATOM 841 C C . ASN A 1 106 ? 2.029 6.132 -17.539 1.00 93.81 106 ASN A C 1
ATOM 843 O O . ASN A 1 106 ? 2.506 5.969 -18.667 1.00 93.81 106 ASN A O 1
ATOM 847 N N . LYS A 1 107 ? 1.248 5.231 -16.952 1.00 92.06 107 LYS A N 1
ATOM 848 C CA . LYS A 1 107 ? 0.731 4.038 -17.609 1.00 92.06 107 LYS A CA 1
ATOM 849 C C . LYS A 1 107 ? -0.747 3.888 -17.282 1.00 92.06 107 LYS A C 1
ATOM 851 O O . LYS A 1 107 ? -1.111 3.791 -16.120 1.00 92.06 107 LYS A O 1
ATOM 856 N N . THR A 1 108 ? -1.552 3.793 -18.328 1.00 92.25 108 THR A N 1
ATOM 857 C CA . THR A 1 108 ? -2.995 3.555 -18.256 1.00 92.25 108 THR A CA 1
ATOM 858 C C . THR A 1 108 ? -3.278 2.162 -18.801 1.00 92.25 108 THR A C 1
ATOM 860 O O . THR A 1 108 ? -2.773 1.788 -19.866 1.00 92.25 108 THR A O 1
ATOM 863 N N . TRP A 1 109 ? -4.068 1.378 -18.076 1.00 91.25 109 TRP A N 1
ATOM 864 C CA . TRP A 1 109 ? -4.701 0.174 -18.613 1.00 91.25 109 TRP A CA 1
ATOM 865 C C . TRP A 1 109 ? -6.074 0.577 -19.136 1.00 91.25 109 TRP A C 1
ATOM 867 O O . TRP A 1 109 ? -6.781 1.291 -18.451 1.00 91.25 109 TRP A O 1
ATOM 877 N N . ASN A 1 110 ? -6.463 0.179 -20.347 1.00 85.00 110 ASN A N 1
ATOM 878 C CA . ASN A 1 110 ? -7.702 0.687 -20.944 1.00 85.00 110 ASN A CA 1
ATOM 879 C C . ASN A 1 110 ? -8.937 0.318 -20.104 1.00 85.00 110 ASN A C 1
ATOM 881 O O . ASN A 1 110 ? -9.195 -0.861 -19.872 1.00 85.00 110 ASN A O 1
ATOM 885 N N . TYR A 1 111 ? -9.729 1.322 -19.728 1.00 91.19 111 TYR A N 1
ATOM 886 C CA . TYR A 1 111 ? -11.024 1.163 -19.069 1.00 91.19 111 TYR A CA 1
ATOM 887 C C . TYR A 1 111 ? -12.000 2.254 -19.521 1.00 91.19 111 TYR A C 1
ATOM 889 O O . TYR A 1 111 ? -11.651 3.190 -20.238 1.00 91.19 111 TYR A O 1
ATOM 897 N N . THR A 1 112 ? -13.261 2.126 -19.125 1.00 92.75 112 THR A N 1
ATOM 898 C CA . THR A 1 112 ? -14.287 3.157 -19.327 1.00 92.75 112 THR A CA 1
ATOM 899 C C . THR A 1 112 ? -14.954 3.427 -17.997 1.00 92.75 112 THR A C 1
ATOM 901 O O . THR A 1 112 ? -15.425 2.483 -17.373 1.00 92.75 112 THR A O 1
ATOM 904 N N . LEU A 1 113 ? -15.023 4.682 -17.563 1.00 95.25 113 LEU A N 1
ATOM 905 C CA . LEU A 1 113 ? -15.735 5.029 -16.334 1.00 95.25 113 LEU A CA 1
ATOM 906 C C . LEU A 1 113 ? -17.243 5.017 -16.562 1.00 95.25 113 LEU A C 1
ATOM 908 O O . LEU A 1 113 ? -17.750 5.551 -17.549 1.00 95.25 113 LEU A O 1
ATOM 912 N N . THR A 1 114 ? -17.961 4.423 -15.620 1.00 95.94 114 THR A N 1
ATOM 913 C CA . THR A 1 114 ? -19.420 4.425 -15.558 1.00 95.94 114 THR A CA 1
ATOM 914 C C . THR A 1 114 ? -19.890 4.994 -14.230 1.00 95.94 114 THR A C 1
ATOM 916 O O . THR A 1 114 ? -19.192 4.939 -13.221 1.00 95.94 114 THR A O 1
ATOM 919 N N . LYS A 1 115 ? -21.097 5.569 -14.216 1.00 95.81 115 LYS A N 1
ATOM 920 C CA . LYS A 1 115 ? -21.702 6.076 -12.981 1.00 95.81 115 LYS A CA 1
ATOM 921 C C . LYS A 1 115 ? -21.791 4.946 -11.948 1.00 95.81 115 LYS A C 1
ATOM 923 O O . LYS A 1 115 ? -22.374 3.908 -12.245 1.00 95.81 115 LYS A O 1
ATOM 928 N N . GLY A 1 116 ? -21.285 5.199 -10.742 1.00 93.69 116 GLY A N 1
ATOM 929 C CA . GLY A 1 116 ? -21.250 4.220 -9.653 1.00 93.69 116 GLY A CA 1
ATOM 930 C C . GLY A 1 116 ? -19.972 3.380 -9.596 1.00 93.69 116 GLY A C 1
ATOM 931 O O . GLY A 1 116 ? -19.899 2.489 -8.761 1.00 93.69 116 GLY A O 1
ATOM 932 N N . ASP A 1 117 ? -18.984 3.639 -10.457 1.00 95.38 117 ASP A N 1
ATOM 933 C CA . ASP A 1 117 ? -17.633 3.111 -10.257 1.00 95.38 117 ASP A CA 1
ATOM 934 C C . ASP A 1 117 ? -16.967 3.798 -9.055 1.00 95.38 117 ASP A C 1
ATOM 936 O O . ASP A 1 117 ? -16.997 5.027 -8.942 1.00 95.38 117 ASP A O 1
ATOM 940 N N . ASN A 1 118 ? -16.327 3.002 -8.203 1.00 95.50 118 ASN A N 1
ATOM 941 C CA . ASN A 1 118 ? -15.450 3.461 -7.137 1.00 95.50 118 ASN A CA 1
ATOM 942 C C . ASN A 1 118 ? -14.004 3.531 -7.647 1.00 95.50 118 ASN A C 1
ATOM 944 O O . ASN A 1 118 ? -13.537 2.652 -8.382 1.00 95.50 118 ASN A O 1
ATOM 948 N N . ILE A 1 119 ? -13.304 4.586 -7.236 1.00 95.38 119 ILE A N 1
ATOM 949 C CA . ILE A 1 119 ? -11.892 4.824 -7.536 1.00 95.38 119 ILE A CA 1
ATOM 950 C C . ILE A 1 119 ? -11.156 4.858 -6.204 1.00 95.38 119 ILE A C 1
ATOM 952 O O . ILE A 1 119 ? -11.596 5.543 -5.281 1.00 95.38 119 ILE A O 1
ATOM 956 N N . HIS A 1 120 ? -10.066 4.107 -6.120 1.00 95.38 120 HIS A N 1
ATOM 957 C CA . HIS A 1 120 ? -9.237 3.999 -4.928 1.00 95.38 120 HIS A CA 1
ATOM 958 C C . HIS A 1 120 ? -7.827 4.459 -5.253 1.00 95.38 120 HIS A C 1
ATOM 960 O O . HIS A 1 120 ? -7.237 3.983 -6.227 1.00 95.38 120 HIS A O 1
ATOM 966 N N . ASP A 1 121 ? -7.287 5.328 -4.413 1.00 95.06 121 ASP A N 1
ATOM 967 C CA . ASP A 1 121 ? -5.913 5.798 -4.505 1.00 95.06 121 ASP A CA 1
ATOM 968 C C . ASP A 1 121 ? -5.019 5.083 -3.486 1.00 95.06 121 ASP A C 1
ATOM 970 O O . ASP A 1 121 ? -5.411 4.776 -2.360 1.00 95.06 121 ASP A O 1
ATOM 974 N N . THR A 1 122 ? -3.807 4.753 -3.913 1.00 95.62 122 THR A N 1
ATOM 975 C CA . THR A 1 122 ? -2.773 4.174 -3.052 1.00 95.62 122 THR A CA 1
ATOM 976 C C . THR A 1 122 ? -1.408 4.376 -3.695 1.00 95.62 122 THR A C 1
ATOM 978 O O . THR A 1 122 ? -1.288 4.618 -4.898 1.00 95.62 122 THR A O 1
ATOM 981 N N . GLY A 1 123 ? -0.336 4.222 -2.930 1.00 95.38 123 GLY A N 1
ATOM 982 C CA . GLY A 1 123 ? 0.998 4.346 -3.491 1.00 95.38 123 GLY A CA 1
ATOM 983 C C . GLY A 1 123 ? 2.107 4.082 -2.494 1.00 95.38 123 GLY A C 1
ATOM 984 O O . GLY A 1 123 ? 1.924 3.423 -1.475 1.00 95.38 123 GLY A O 1
ATOM 985 N N . GLY A 1 124 ? 3.284 4.582 -2.837 1.00 94.88 124 GLY A N 1
ATOM 986 C CA . GLY A 1 124 ? 4.485 4.477 -2.025 1.00 94.88 124 GLY A CA 1
ATOM 987 C C . GLY A 1 124 ? 5.734 4.488 -2.891 1.00 94.88 124 GLY A C 1
ATOM 988 O O . GLY A 1 124 ? 5.682 4.566 -4.119 1.00 94.88 124 GLY A O 1
ATOM 989 N N . ARG A 1 125 ? 6.900 4.393 -2.263 1.00 93.06 125 ARG A N 1
ATOM 990 C CA . ARG A 1 125 ? 8.153 4.167 -2.987 1.00 93.06 125 ARG A CA 1
ATOM 991 C C . ARG A 1 125 ? 8.228 2.723 -3.457 1.00 93.06 125 ARG A C 1
ATOM 993 O O . ARG A 1 125 ? 7.912 1.817 -2.695 1.00 93.06 125 ARG A O 1
ATOM 1000 N N . LEU A 1 126 ? 8.681 2.484 -4.684 1.00 92.06 126 LEU A N 1
ATOM 1001 C CA . LEU A 1 126 ? 8.880 1.113 -5.148 1.00 92.06 126 LEU A CA 1
ATOM 1002 C C . LEU A 1 126 ? 9.885 0.405 -4.244 1.00 92.06 126 LEU A C 1
ATOM 1004 O O . LEU A 1 126 ? 10.981 0.918 -4.021 1.00 92.06 126 LEU A O 1
ATOM 1008 N N . ALA A 1 127 ? 9.536 -0.793 -3.777 1.00 89.44 127 ALA A N 1
ATOM 1009 C CA . ALA A 1 127 ? 10.400 -1.560 -2.897 1.00 89.44 127 ALA A CA 1
ATOM 1010 C C . ALA A 1 127 ? 11.769 -1.788 -3.560 1.00 89.44 127 ALA A C 1
ATOM 1012 O O . ALA A 1 127 ? 12.795 -1.368 -3.045 1.00 89.44 127 ALA A O 1
ATOM 1013 N N . ILE A 1 128 ? 11.797 -2.329 -4.776 1.00 85.00 128 ILE A N 1
ATOM 1014 C CA . ILE A 1 128 ? 13.045 -2.614 -5.504 1.00 85.00 128 ILE A CA 1
ATOM 1015 C C . ILE A 1 128 ? 13.819 -1.367 -5.972 1.00 85.00 128 ILE A C 1
ATOM 1017 O O . ILE A 1 128 ? 15.020 -1.456 -6.222 1.00 85.00 128 ILE A O 1
ATOM 1021 N N . PHE A 1 129 ? 13.156 -0.211 -6.085 1.00 87.44 129 PHE A N 1
ATOM 1022 C CA . PHE A 1 129 ? 13.757 1.051 -6.531 1.00 87.44 129 PHE A CA 1
ATOM 1023 C C . PHE A 1 129 ? 13.219 2.231 -5.702 1.00 87.44 129 PHE A C 1
ATOM 1025 O O . PHE A 1 129 ? 12.401 3.008 -6.200 1.00 87.44 129 PHE A O 1
ATOM 1032 N N . PRO A 1 130 ? 13.682 2.412 -4.451 1.00 87.25 130 PRO A N 1
ATOM 1033 C CA . PRO A 1 130 ? 13.130 3.393 -3.504 1.00 87.25 130 PRO A CA 1
ATOM 1034 C C . PRO A 1 130 ? 13.174 4.856 -3.951 1.00 87.25 130 PRO A C 1
ATOM 1036 O O . PRO A 1 130 ? 12.467 5.714 -3.421 1.00 87.25 130 PRO A O 1
ATOM 1039 N N . GLN A 1 131 ? 14.032 5.178 -4.913 1.00 87.06 131 GLN A N 1
ATOM 1040 C CA . GLN A 1 131 ? 14.102 6.494 -5.537 1.00 87.06 131 GLN A CA 1
ATOM 1041 C C . GLN A 1 131 ? 12.876 6.809 -6.408 1.00 87.06 131 GLN A C 1
ATOM 1043 O O . GLN A 1 131 ? 12.626 7.977 -6.706 1.00 87.06 131 GLN A O 1
ATOM 1048 N N . LEU A 1 132 ? 12.124 5.780 -6.806 1.00 91.50 132 LEU A N 1
ATOM 1049 C CA . LEU A 1 132 ? 10.922 5.884 -7.616 1.00 91.50 132 LEU A CA 1
ATOM 1050 C C . LEU A 1 132 ? 9.689 5.849 -6.708 1.00 91.50 132 LEU A C 1
ATOM 1052 O O . LEU A 1 132 ? 9.514 4.929 -5.913 1.00 91.50 132 LEU A O 1
ATOM 1056 N N . MET A 1 133 ? 8.828 6.848 -6.840 1.00 93.94 133 MET A N 1
ATOM 1057 C CA . MET A 1 133 ? 7.534 6.943 -6.174 1.00 93.94 133 MET A CA 1
ATOM 1058 C C . MET A 1 133 ? 6.442 6.501 -7.140 1.00 93.94 133 MET A C 1
ATOM 1060 O O . MET A 1 133 ? 6.386 6.993 -8.263 1.00 93.94 133 MET A O 1
ATOM 1064 N N . LEU A 1 134 ? 5.586 5.589 -6.707 1.00 95.62 134 LEU A N 1
ATOM 1065 C CA . LEU A 1 134 ? 4.448 5.091 -7.459 1.00 95.62 134 LEU A CA 1
ATOM 1066 C C . LEU A 1 134 ? 3.156 5.596 -6.815 1.00 95.62 134 LEU A C 1
ATOM 1068 O O . LEU A 1 134 ? 2.956 5.439 -5.613 1.00 95.62 134 LEU A O 1
ATOM 1072 N N . ASN A 1 135 ? 2.273 6.143 -7.638 1.00 96.12 135 ASN A N 1
ATOM 1073 C CA . ASN A 1 135 ? 0.890 6.449 -7.304 1.00 96.12 135 ASN A CA 1
ATOM 1074 C C . ASN A 1 135 ? -0.013 5.619 -8.215 1.00 96.12 135 ASN A C 1
ATOM 1076 O O . ASN A 1 135 ? 0.274 5.481 -9.408 1.00 96.12 135 ASN A O 1
ATOM 1080 N N . LEU A 1 136 ? -1.071 5.057 -7.647 1.00 95.44 136 LEU A N 1
ATOM 1081 C CA . LEU A 1 136 ? -2.035 4.203 -8.321 1.00 95.44 136 LEU A CA 1
ATOM 1082 C C . LEU A 1 136 ? -3.433 4.767 -8.107 1.00 95.44 136 LEU A C 1
ATOM 1084 O O . LEU A 1 136 ? -3.824 5.008 -6.972 1.00 95.44 136 LEU A O 1
ATOM 1088 N N . GLU A 1 137 ? -4.174 4.896 -9.198 1.00 95.69 137 GLU A N 1
ATOM 1089 C CA . GLU A 1 137 ? -5.613 5.140 -9.215 1.00 95.69 137 GLU A CA 1
ATOM 1090 C C . GLU A 1 137 ? -6.269 3.866 -9.742 1.00 95.69 137 GLU A C 1
ATOM 1092 O O . GLU A 1 137 ? -5.981 3.429 -10.859 1.00 95.69 137 GLU A O 1
ATOM 1097 N N . ILE A 1 138 ? -7.092 3.208 -8.934 1.00 94.75 138 ILE A N 1
ATOM 1098 C CA . ILE A 1 138 ? -7.602 1.864 -9.217 1.00 94.75 138 ILE A CA 1
ATOM 1099 C C . ILE A 1 138 ? -9.120 1.925 -9.290 1.00 94.75 138 ILE A C 1
ATOM 1101 O O . ILE A 1 138 ? -9.783 2.287 -8.322 1.00 94.75 138 ILE A O 1
ATOM 1105 N N . VAL A 1 139 ? -9.683 1.524 -10.428 1.00 95.38 139 VAL A N 1
ATOM 1106 C CA . VAL A 1 139 ? -11.133 1.478 -10.628 1.00 95.38 139 VAL A CA 1
ATOM 1107 C C . VAL A 1 139 ? -11.630 0.081 -10.284 1.00 95.38 139 VAL A C 1
ATOM 1109 O O . VAL A 1 139 ? -11.350 -0.880 -11.010 1.00 95.38 139 VAL A O 1
ATOM 1112 N N . SER A 1 140 ? -12.366 -0.045 -9.182 1.00 94.81 140 SER A N 1
ATOM 1113 C CA . SER A 1 140 ? -12.957 -1.316 -8.765 1.00 94.81 140 SER A CA 1
ATOM 1114 C C . SER A 1 140 ? -14.150 -1.128 -7.832 1.00 94.81 140 SER A C 1
ATOM 1116 O O . SER A 1 140 ? -14.080 -0.366 -6.871 1.00 94.81 140 SER A O 1
ATOM 1118 N N . ASN A 1 141 ? -15.203 -1.911 -8.072 1.00 94.62 141 ASN A N 1
ATOM 1119 C CA . ASN A 1 141 ? -16.337 -2.084 -7.158 1.00 94.62 141 ASN A CA 1
ATOM 1120 C C . ASN A 1 141 ? -16.273 -3.408 -6.377 1.00 94.62 141 ASN A C 1
ATOM 1122 O O . ASN A 1 141 ? -17.175 -3.698 -5.591 1.00 94.62 141 ASN A O 1
ATOM 1126 N N . GLY A 1 142 ? -15.236 -4.213 -6.619 1.00 94.75 142 GLY A N 1
ATOM 1127 C CA . GLY A 1 142 ? -15.031 -5.490 -5.958 1.00 94.75 142 GLY A CA 1
ATOM 1128 C C . GLY A 1 142 ? -14.465 -5.337 -4.555 1.00 94.75 142 GLY A C 1
ATOM 1129 O O . GLY A 1 142 ? -14.116 -4.250 -4.093 1.00 94.75 142 GLY A O 1
ATOM 1130 N N . LYS A 1 143 ? -14.349 -6.472 -3.867 1.00 96.69 143 LYS A N 1
ATOM 1131 C CA . LYS A 1 143 ? -13.848 -6.516 -2.498 1.00 96.69 143 LYS A CA 1
ATOM 1132 C C . LYS A 1 143 ? -12.382 -6.085 -2.423 1.00 96.69 143 LYS A C 1
ATOM 1134 O O . LYS A 1 143 ? -11.545 -6.579 -3.182 1.00 96.69 143 LYS A O 1
ATOM 1139 N N . ILE A 1 144 ? -12.063 -5.247 -1.437 1.00 97.56 144 ILE A N 1
ATOM 1140 C CA . ILE A 1 144 ? -10.685 -4.893 -1.074 1.00 97.56 144 ILE A CA 1
ATOM 1141 C C . ILE A 1 144 ? -10.373 -5.477 0.294 1.00 97.56 144 ILE A C 1
ATOM 1143 O O . ILE A 1 144 ? -11.086 -5.238 1.266 1.00 97.56 144 ILE A O 1
ATOM 1147 N N . THR A 1 145 ? -9.298 -6.253 0.373 1.00 97.88 145 THR A N 1
ATOM 1148 C CA . THR A 1 145 ? -8.867 -6.904 1.609 1.00 97.88 145 THR A CA 1
ATOM 1149 C C . THR A 1 145 ? -7.439 -6.508 1.948 1.00 97.88 145 THR A C 1
ATOM 1151 O O . THR A 1 145 ? -6.557 -6.617 1.099 1.00 97.88 145 THR A O 1
ATOM 1154 N N . LEU A 1 146 ? -7.222 -6.108 3.200 1.00 98.19 146 LEU A N 1
ATOM 1155 C CA . LEU A 1 146 ? -5.905 -5.950 3.806 1.00 98.19 146 LEU A CA 1
ATOM 1156 C C . LEU A 1 146 ? -5.644 -7.127 4.735 1.00 98.19 146 LEU A C 1
ATOM 1158 O O . LEU A 1 146 ? -6.464 -7.444 5.596 1.00 98.19 146 LEU A O 1
ATOM 1162 N N . GLN A 1 147 ? -4.495 -7.768 4.568 1.00 98.12 147 GLN A N 1
ATOM 1163 C CA . GLN A 1 147 ? -4.051 -8.880 5.392 1.00 98.12 147 GLN A CA 1
ATOM 1164 C C . GLN A 1 147 ? -2.700 -8.559 6.032 1.00 98.12 147 GLN A C 1
ATOM 1166 O O . GLN A 1 147 ? -1.757 -8.198 5.334 1.00 98.12 147 GLN A O 1
ATOM 1171 N N . MET A 1 148 ? -2.593 -8.736 7.348 1.00 96.31 148 MET A N 1
ATOM 1172 C CA . MET A 1 148 ? -1.373 -8.447 8.111 1.00 96.31 148 MET A CA 1
ATOM 1173 C C . MET A 1 148 ? -1.200 -9.404 9.291 1.00 96.31 148 MET A C 1
ATOM 1175 O O . MET A 1 148 ? -2.159 -10.022 9.760 1.00 96.31 148 MET A O 1
ATOM 1179 N N . GLU A 1 149 ? 0.022 -9.526 9.801 1.00 95.62 149 GLU A N 1
ATOM 1180 C CA . GLU A 1 149 ? 0.271 -10.230 11.061 1.00 95.62 149 GLU A CA 1
ATOM 1181 C C . GLU A 1 149 ? 0.319 -9.240 12.233 1.00 95.62 149 GLU A C 1
ATOM 1183 O O . GLU A 1 149 ? 0.926 -8.182 12.089 1.00 95.62 149 GLU A O 1
ATOM 1188 N N . PRO A 1 150 ? -0.210 -9.583 13.424 1.00 94.56 150 PRO A N 1
ATOM 1189 C CA . PRO A 1 150 ? -0.107 -8.714 14.601 1.00 94.56 150 PRO A CA 1
ATOM 1190 C C . PRO A 1 150 ? 1.339 -8.343 14.973 1.00 94.56 150 PRO A C 1
ATOM 1192 O O . PRO A 1 150 ? 1.590 -7.268 15.498 1.00 94.56 150 PRO A O 1
ATOM 1195 N N . THR A 1 151 ? 2.310 -9.213 14.680 1.00 94.56 151 THR A N 1
ATOM 1196 C CA . THR A 1 151 ? 3.756 -8.977 14.880 1.00 94.56 151 THR A CA 1
ATOM 1197 C C . THR A 1 151 ? 4.321 -7.882 13.964 1.00 94.56 151 THR A C 1
ATOM 1199 O O . THR A 1 151 ? 5.374 -7.299 14.252 1.00 94.56 151 THR A O 1
ATOM 1202 N N . GLN A 1 152 ? 3.621 -7.593 12.866 1.00 95.06 152 GLN A N 1
ATOM 1203 C CA . GLN A 1 152 ? 3.939 -6.536 11.910 1.00 95.06 152 GLN A CA 1
ATOM 1204 C C . GLN A 1 152 ? 3.208 -5.225 12.212 1.00 95.06 152 GLN A C 1
ATOM 1206 O O . GLN A 1 152 ? 3.424 -4.245 11.504 1.00 95.06 152 GLN A O 1
ATOM 1211 N N . CYS A 1 153 ? 2.411 -5.175 13.278 1.00 95.50 153 CYS A N 1
ATOM 1212 C CA . CYS A 1 153 ? 1.736 -3.966 13.719 1.00 95.50 153 CYS A CA 1
ATOM 1213 C C . CYS A 1 153 ? 2.484 -3.326 14.894 1.00 95.50 153 CYS A C 1
ATOM 1215 O O . CYS A 1 153 ? 2.974 -4.017 15.789 1.00 95.50 153 CYS A O 1
ATOM 1217 N N . GLU A 1 154 ? 2.540 -2.000 14.914 1.00 95.00 154 GLU A N 1
ATOM 1218 C CA . GLU A 1 154 ? 3.092 -1.218 16.017 1.00 95.00 154 GLU A CA 1
ATOM 1219 C C . GLU A 1 154 ? 2.146 -0.051 16.310 1.00 95.00 154 GLU A C 1
ATOM 1221 O O . GLU A 1 154 ? 1.888 0.776 15.439 1.00 95.00 154 GLU A O 1
ATOM 1226 N N . TYR A 1 155 ? 1.580 -0.013 17.518 1.00 95.88 155 TYR A N 1
ATOM 1227 C CA . TYR A 1 155 ? 0.634 1.029 17.910 1.00 95.88 155 TYR A CA 1
ATOM 1228 C C . TYR A 1 155 ? 1.331 2.136 18.697 1.00 95.88 155 TYR A C 1
ATOM 1230 O O . TYR A 1 155 ? 2.037 1.868 19.671 1.00 95.88 155 TYR A O 1
ATOM 1238 N N . ILE A 1 156 ? 1.100 3.378 18.285 1.00 94.88 156 ILE A N 1
ATOM 1239 C CA . ILE A 1 156 ? 1.723 4.570 18.848 1.00 94.88 156 ILE A CA 1
ATOM 1240 C C . ILE A 1 156 ? 0.634 5.548 19.282 1.00 94.88 156 ILE A C 1
ATOM 1242 O O . ILE A 1 156 ? -0.228 5.928 18.499 1.00 94.88 156 ILE A O 1
ATOM 1246 N N . TYR A 1 157 ? 0.692 5.991 20.535 1.00 93.56 157 TYR A N 1
ATOM 1247 C CA . TYR A 1 157 ? -0.346 6.842 21.122 1.00 93.56 157 TYR A CA 1
ATOM 1248 C C . TYR A 1 157 ? -0.205 8.321 20.769 1.00 93.56 157 TYR A C 1
ATOM 1250 O O . TYR A 1 157 ? -1.194 9.045 20.785 1.00 93.56 157 TYR A O 1
ATOM 1258 N N . THR A 1 158 ? 1.016 8.803 20.523 1.00 93.94 158 THR A N 1
ATOM 1259 C CA . THR A 1 158 ? 1.266 10.236 20.348 1.00 93.94 158 THR A CA 1
ATOM 1260 C C . THR A 1 158 ? 1.941 10.531 19.020 1.00 93.94 158 THR A C 1
ATOM 1262 O O . THR A 1 158 ? 2.786 9.780 18.535 1.00 93.94 158 THR A O 1
ATOM 1265 N N . TYR A 1 159 ? 1.617 11.691 18.454 1.00 93.56 159 TYR A N 1
ATOM 1266 C CA . TYR A 1 159 ? 2.238 12.152 17.216 1.00 93.56 159 TYR A CA 1
ATOM 1267 C C . TYR A 1 159 ? 3.753 12.372 17.362 1.00 93.56 159 TYR A C 1
ATOM 1269 O O . TYR A 1 159 ? 4.516 12.165 16.423 1.00 93.56 159 TYR A O 1
ATOM 1277 N N . LYS A 1 160 ? 4.213 12.781 18.551 1.00 95.38 160 LYS A N 1
ATOM 1278 C CA . LYS A 1 160 ? 5.644 12.966 18.810 1.00 95.38 160 LYS A CA 1
ATOM 1279 C C . LYS A 1 160 ? 6.394 11.639 18.675 1.00 95.38 160 LYS A C 1
ATOM 1281 O O . LYS A 1 160 ? 7.387 11.581 17.952 1.00 95.38 160 LYS A O 1
ATOM 1286 N N . ASP A 1 161 ? 5.888 10.596 19.326 1.00 95.94 161 ASP A N 1
ATOM 1287 C CA . ASP A 1 161 ? 6.490 9.263 19.277 1.00 95.94 161 ASP A CA 1
ATOM 1288 C C . ASP A 1 161 ? 6.410 8.688 17.855 1.00 95.94 161 ASP A C 1
ATOM 1290 O O . ASP A 1 161 ? 7.357 8.059 17.389 1.00 95.94 161 ASP A O 1
ATOM 1294 N N . LEU A 1 162 ? 5.331 8.986 17.119 1.00 95.81 162 LEU A N 1
ATOM 1295 C CA . LEU A 1 162 ? 5.187 8.605 15.713 1.00 95.81 162 LEU A CA 1
ATOM 1296 C C . LEU A 1 162 ? 6.307 9.203 14.858 1.00 95.81 162 LEU A C 1
ATOM 1298 O O . LEU A 1 16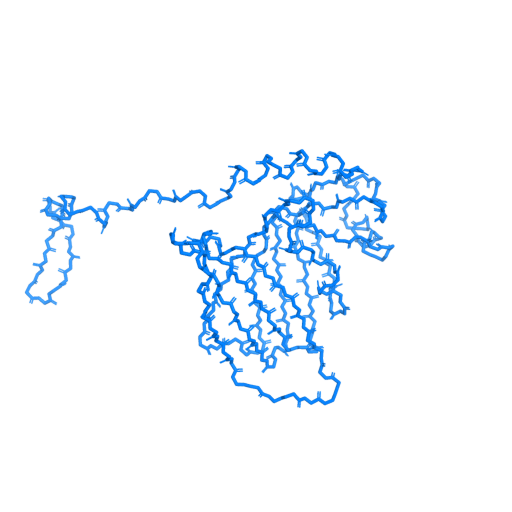2 ? 6.924 8.490 14.070 1.00 95.81 162 LEU A O 1
ATOM 1302 N N . VAL A 1 163 ? 6.583 10.501 15.002 1.00 95.75 163 VAL A N 1
ATOM 1303 C CA . VAL A 1 163 ? 7.632 11.184 14.229 1.00 95.75 163 VAL A CA 1
ATOM 1304 C C . VAL A 1 163 ? 9.017 10.625 14.557 1.00 95.75 163 VAL A C 1
ATOM 1306 O O . VAL A 1 163 ? 9.853 10.477 13.664 1.00 95.75 163 VAL A O 1
ATOM 1309 N N . GLU A 1 164 ? 9.290 10.332 15.829 1.00 95.44 164 GLU A N 1
ATOM 1310 C CA . GLU A 1 164 ? 10.554 9.721 16.251 1.00 95.44 164 GLU A CA 1
ATOM 1311 C C . GLU A 1 164 ? 10.699 8.316 15.661 1.00 95.44 164 GLU A C 1
ATOM 1313 O O . GLU A 1 164 ? 11.686 8.041 14.973 1.00 95.44 164 GLU A O 1
ATOM 1318 N N . ARG A 1 165 ? 9.669 7.478 15.803 1.00 94.88 165 ARG A N 1
ATOM 1319 C CA . ARG A 1 165 ? 9.678 6.110 15.284 1.00 94.88 165 ARG A CA 1
ATOM 1320 C C . ARG A 1 165 ? 9.740 6.050 13.759 1.00 94.88 165 ARG A C 1
ATOM 1322 O O . ARG A 1 165 ? 10.449 5.219 13.197 1.00 94.88 165 ARG A O 1
ATOM 1329 N N . SER A 1 166 ? 9.077 6.977 13.072 1.00 94.56 166 SER A N 1
ATOM 1330 C CA . SER A 1 166 ? 9.119 7.080 11.609 1.00 94.56 166 SER A CA 1
ATOM 1331 C C . SER A 1 166 ? 10.536 7.335 11.094 1.00 94.56 166 SER A C 1
ATOM 1333 O O . SER A 1 166 ? 10.934 6.774 10.076 1.00 94.56 166 SER A O 1
ATOM 1335 N N . LYS A 1 167 ? 11.349 8.127 11.811 1.00 93.12 167 LYS A N 1
ATOM 1336 C CA . LYS A 1 167 ? 12.759 8.342 11.441 1.00 93.12 167 LYS A CA 1
ATOM 1337 C C . LYS A 1 167 ? 13.573 7.056 11.521 1.00 93.12 167 LYS A C 1
ATOM 1339 O O . LYS A 1 167 ? 14.429 6.848 10.664 1.00 93.12 167 LYS A O 1
ATOM 1344 N N . GLU A 1 168 ? 13.322 6.224 12.527 1.00 92.75 168 GLU A N 1
ATOM 1345 C CA . GLU A 1 168 ? 13.986 4.927 12.686 1.00 92.75 168 GLU A CA 1
ATOM 1346 C C . GLU A 1 168 ? 13.582 3.972 11.559 1.00 92.75 168 GLU A C 1
ATOM 1348 O O . GLU A 1 168 ? 14.442 3.497 10.818 1.00 92.75 168 GLU A O 1
ATOM 1353 N N . LEU A 1 169 ? 12.277 3.793 11.336 1.00 91.50 169 LEU A N 1
ATOM 1354 C CA . LEU A 1 169 ? 11.747 2.918 10.284 1.00 91.50 169 LEU A CA 1
ATOM 1355 C C . LEU A 1 169 ? 12.216 3.335 8.880 1.00 91.50 169 LEU A C 1
ATOM 1357 O O . LEU A 1 169 ? 12.570 2.492 8.054 1.00 91.50 169 LEU A O 1
ATOM 1361 N N . ASN A 1 170 ? 12.308 4.638 8.611 1.00 90.62 170 ASN A N 1
ATOM 1362 C CA . ASN A 1 170 ? 12.835 5.143 7.341 1.00 90.62 170 ASN A CA 1
ATOM 1363 C C . ASN A 1 170 ? 14.323 4.813 7.140 1.00 90.62 170 ASN A C 1
ATOM 1365 O O . ASN A 1 170 ? 14.774 4.658 6.003 1.00 90.62 170 ASN A O 1
ATOM 1369 N N . GLN A 1 171 ? 15.105 4.711 8.220 1.00 85.62 171 GLN A N 1
ATOM 1370 C CA . GLN A 1 171 ? 16.514 4.306 8.161 1.00 85.62 171 GLN A CA 1
ATOM 1371 C C . GLN A 1 171 ? 16.679 2.795 8.029 1.00 85.62 171 GLN A C 1
ATOM 1373 O O . GLN A 1 171 ? 17.637 2.345 7.385 1.00 85.62 171 GLN A O 1
ATOM 1378 N N . GLU A 1 172 ? 15.765 2.029 8.622 1.00 81.12 172 GLU A N 1
ATOM 1379 C CA . GLU A 1 172 ? 15.698 0.573 8.500 1.00 81.12 172 GLU A CA 1
ATOM 1380 C C . GLU A 1 172 ? 15.414 0.130 7.060 1.00 81.12 172 GLU A C 1
ATOM 1382 O O . GLU A 1 172 ? 15.723 -1.015 6.752 1.00 81.12 172 GLU A O 1
ATOM 1387 N N . ASN A 1 173 ? 14.912 1.045 6.206 1.00 67.88 173 ASN A N 1
ATOM 1388 C CA . ASN A 1 173 ? 14.609 0.905 4.776 1.00 67.88 173 ASN A CA 1
ATOM 1389 C C . ASN A 1 173 ? 14.670 -0.560 4.306 1.00 67.88 173 ASN A C 1
ATOM 1391 O O . ASN A 1 173 ? 15.771 -1.030 3.984 1.00 67.88 173 ASN A O 1
ATOM 1395 N N . PRO A 1 174 ? 13.527 -1.274 4.243 1.00 60.28 174 PRO A N 1
ATOM 1396 C CA . PRO A 1 174 ? 13.493 -2.718 3.994 1.00 60.28 174 PRO A CA 1
ATOM 1397 C C . PRO A 1 174 ? 14.159 -3.123 2.671 1.00 60.28 174 PRO A C 1
ATOM 1399 O O . PRO A 1 174 ? 14.390 -4.302 2.415 1.00 60.28 174 PRO A O 1
ATOM 1402 N N . THR A 1 175 ? 14.487 -2.146 1.827 1.00 59.06 175 THR A N 1
ATOM 1403 C CA . THR A 1 175 ? 15.029 -2.319 0.489 1.00 59.06 175 THR A CA 1
ATOM 1404 C C . THR A 1 175 ? 16.371 -1.620 0.277 1.00 59.06 175 THR A C 1
ATOM 1406 O O . THR A 1 175 ? 16.784 -1.416 -0.868 1.00 59.06 175 THR A O 1
ATOM 1409 N N . LYS A 1 176 ? 17.081 -1.261 1.363 1.00 58.00 176 LYS A N 1
ATOM 1410 C CA . LYS A 1 176 ? 18.476 -0.786 1.319 1.00 58.00 176 LYS A CA 1
ATOM 1411 C C . LYS A 1 176 ? 19.278 -1.704 0.390 1.00 58.00 176 LYS A C 1
ATOM 1413 O O . LYS A 1 176 ? 19.462 -2.884 0.677 1.00 58.00 176 LYS A O 1
ATOM 1418 N N . GLY A 1 177 ? 19.647 -1.134 -0.758 1.00 54.41 177 GLY A N 1
ATOM 1419 C CA . GLY A 1 177 ? 19.926 -1.849 -1.997 1.00 54.41 177 GLY A CA 1
ATOM 1420 C C . GLY A 1 177 ? 20.825 -3.061 -1.824 1.00 54.41 177 GLY A C 1
ATOM 1421 O O . GLY A 1 177 ? 21.896 -2.984 -1.221 1.00 54.41 177 GLY A O 1
ATOM 1422 N N . ALA A 1 178 ? 20.403 -4.180 -2.408 1.00 57.47 178 ALA A N 1
ATOM 1423 C CA . ALA A 1 178 ? 21.318 -5.277 -2.650 1.00 57.47 178 ALA A CA 1
ATOM 1424 C C . ALA A 1 178 ? 22.517 -4.726 -3.435 1.00 57.47 178 ALA A C 1
ATOM 1426 O O . ALA A 1 178 ? 22.343 -4.041 -4.447 1.00 57.47 178 ALA A O 1
ATOM 1427 N N . ASN A 1 179 ? 23.733 -5.022 -2.969 1.00 64.50 179 ASN A N 1
ATOM 1428 C CA . ASN A 1 179 ? 24.921 -4.780 -3.779 1.00 64.50 179 ASN A CA 1
ATOM 1429 C C . ASN A 1 179 ? 24.705 -5.429 -5.153 1.00 64.50 179 ASN A C 1
ATOM 1431 O O . ASN A 1 179 ? 24.149 -6.536 -5.204 1.00 64.50 179 ASN A O 1
ATOM 1435 N N . PRO A 1 180 ? 25.123 -4.777 -6.254 1.00 72.12 180 PRO A N 1
ATOM 1436 C CA . PRO A 1 180 ? 24.992 -5.368 -7.574 1.00 72.12 180 PRO A CA 1
ATOM 1437 C C . PRO A 1 180 ? 25.589 -6.775 -7.538 1.00 72.12 180 PRO A C 1
ATOM 1439 O O . PRO A 1 180 ? 26.722 -6.981 -7.097 1.00 72.12 180 PRO A O 1
ATOM 1442 N N . GLY A 1 181 ? 24.784 -7.764 -7.930 1.00 79.50 181 GLY A N 1
ATOM 1443 C CA . GLY A 1 181 ? 25.223 -9.153 -7.936 1.00 79.50 181 GLY A CA 1
ATOM 1444 C C . GLY A 1 181 ? 26.469 -9.322 -8.807 1.00 79.50 181 GLY A C 1
ATOM 1445 O O . GLY A 1 181 ? 26.688 -8.563 -9.748 1.00 79.50 181 GLY A O 1
ATOM 1446 N N . LYS A 1 182 ? 27.266 -10.363 -8.547 1.00 85.88 182 LYS A N 1
ATOM 1447 C CA . LYS A 1 182 ? 28.520 -10.637 -9.282 1.00 85.88 182 LYS A CA 1
ATOM 1448 C C . LYS A 1 182 ? 28.337 -10.730 -10.807 1.00 85.88 182 LYS A C 1
ATOM 1450 O O . LYS A 1 182 ? 29.270 -10.494 -11.558 1.00 85.88 182 LYS A O 1
ATOM 1455 N N . LEU A 1 183 ? 27.120 -11.012 -11.279 1.00 88.56 183 LEU A N 1
ATOM 1456 C CA . LEU A 1 183 ? 26.752 -10.989 -12.700 1.00 88.56 183 LEU A CA 1
ATOM 1457 C C . LEU A 1 183 ? 26.621 -9.578 -13.301 1.00 88.56 183 LEU A C 1
ATOM 1459 O O . LEU A 1 183 ? 26.263 -9.454 -14.468 1.00 88.56 183 LEU A O 1
ATOM 1463 N N . PHE A 1 184 ? 26.902 -8.513 -12.557 1.00 87.56 184 PHE A N 1
ATOM 1464 C CA . PHE A 1 184 ? 27.082 -7.159 -13.088 1.00 87.56 184 PHE A CA 1
ATOM 1465 C C . PHE A 1 184 ? 28.553 -6.716 -13.075 1.00 87.56 184 PHE A C 1
ATOM 1467 O O . PHE A 1 184 ? 28.885 -5.731 -13.724 1.00 87.56 184 PHE A O 1
ATOM 1474 N N . ASP A 1 185 ? 29.436 -7.469 -12.412 1.00 88.56 185 ASP A N 1
ATOM 1475 C CA . ASP A 1 185 ? 30.879 -7.231 -12.372 1.00 88.56 185 ASP A CA 1
ATOM 1476 C C . ASP A 1 185 ? 31.549 -7.823 -13.626 1.00 88.56 185 ASP A C 1
ATOM 1478 O O . ASP A 1 185 ? 31.466 -9.025 -13.901 1.00 88.56 185 ASP A O 1
ATOM 1482 N N . LEU A 1 186 ? 32.197 -6.962 -14.414 1.00 88.50 186 LEU A N 1
ATOM 1483 C CA . LEU A 1 186 ? 32.856 -7.352 -15.658 1.00 88.50 186 LEU A CA 1
ATOM 1484 C C . LEU A 1 186 ? 34.062 -8.273 -15.423 1.00 88.50 186 LEU A C 1
ATOM 1486 O O . LEU A 1 186 ? 34.273 -9.200 -16.210 1.00 88.50 186 LEU A O 1
ATOM 1490 N N . ASP A 1 187 ? 34.817 -8.066 -14.346 1.00 91.69 187 ASP A N 1
ATOM 1491 C CA . ASP A 1 187 ? 35.979 -8.889 -14.010 1.00 91.69 187 ASP A CA 1
ATOM 1492 C C . ASP A 1 187 ? 35.522 -10.283 -13.585 1.00 91.69 187 ASP A C 1
ATOM 1494 O O . ASP A 1 187 ? 36.077 -11.292 -14.032 1.00 91.69 187 ASP A O 1
ATOM 1498 N N . PHE A 1 188 ? 34.446 -10.360 -12.794 1.00 92.31 188 PHE A N 1
ATOM 1499 C CA . PHE A 1 188 ? 33.817 -11.634 -12.455 1.00 92.31 188 PHE A CA 1
ATOM 1500 C C . PHE A 1 188 ? 33.342 -12.375 -13.711 1.00 92.31 188 PHE A C 1
ATOM 1502 O O . PHE A 1 188 ? 33.675 -13.550 -13.885 1.00 92.31 188 PHE A O 1
ATOM 1509 N N . LYS A 1 189 ? 32.609 -11.702 -14.611 1.00 91.31 189 LYS A N 1
ATOM 1510 C CA . LYS A 1 189 ? 32.151 -12.306 -15.874 1.00 91.31 189 LYS A CA 1
ATOM 1511 C C . LYS A 1 189 ? 33.316 -12.839 -16.692 1.00 91.31 189 LYS A C 1
ATOM 1513 O O . LYS A 1 189 ? 33.308 -13.997 -17.089 1.00 91.31 189 LYS A O 1
ATOM 1518 N N . THR A 1 190 ? 34.332 -12.009 -16.902 1.00 89.50 190 THR A N 1
ATOM 1519 C CA . THR A 1 190 ? 35.495 -12.358 -17.722 1.00 89.50 190 THR A CA 1
ATOM 1520 C C . THR A 1 190 ? 36.257 -13.531 -17.128 1.00 89.50 190 THR A C 1
ATOM 1522 O O . THR A 1 190 ? 36.733 -14.396 -17.863 1.00 89.50 190 THR A O 1
ATOM 1525 N N . LYS A 1 191 ? 36.364 -13.596 -15.799 1.00 93.62 191 LYS A N 1
ATOM 1526 C CA . LYS A 1 191 ? 37.088 -14.659 -15.111 1.00 93.62 191 LYS A CA 1
ATOM 1527 C C . LYS A 1 191 ? 36.319 -15.977 -15.104 1.00 93.62 191 LYS A C 1
ATOM 1529 O O . LYS A 1 191 ? 36.909 -16.994 -15.453 1.00 93.62 191 LYS A O 1
ATOM 1534 N N . TYR A 1 192 ? 35.034 -15.957 -14.758 1.00 94.12 192 TYR A N 1
ATOM 1535 C CA . TYR A 1 192 ? 34.276 -17.164 -14.414 1.00 94.12 192 TYR A CA 1
ATOM 1536 C C . TYR A 1 192 ? 33.207 -17.568 -15.427 1.00 94.12 192 TYR A C 1
ATOM 1538 O O . TYR A 1 192 ? 32.639 -18.641 -15.267 1.00 94.12 192 TYR A O 1
ATOM 1546 N N . LEU A 1 193 ? 32.910 -16.757 -16.447 1.00 94.62 193 LEU A N 1
ATOM 1547 C CA . LEU A 1 193 ? 31.885 -17.073 -17.445 1.00 94.62 193 LEU A CA 1
ATOM 1548 C C . LEU A 1 193 ? 32.476 -17.160 -18.857 1.00 94.62 193 LEU A C 1
ATOM 1550 O O . LEU A 1 193 ? 33.355 -16.381 -19.225 1.00 94.62 193 LEU A O 1
ATOM 1554 N N . ALA A 1 194 ? 31.990 -18.107 -19.653 1.00 91.75 194 ALA A N 1
ATOM 1555 C CA . ALA A 1 194 ? 32.284 -18.233 -21.076 1.00 91.75 194 ALA A CA 1
ATOM 1556 C C . ALA A 1 194 ? 31.010 -18.013 -21.893 1.00 91.75 194 ALA A C 1
ATOM 1558 O O . ALA A 1 194 ? 29.915 -18.309 -21.420 1.00 91.75 194 ALA A O 1
ATOM 1559 N N . THR A 1 195 ? 31.173 -17.515 -23.116 1.00 90.94 195 THR A N 1
ATOM 1560 C CA . THR A 1 195 ? 30.082 -17.360 -24.079 1.00 90.94 195 THR A CA 1
ATOM 1561 C C . THR A 1 195 ? 30.359 -18.266 -25.271 1.00 90.94 195 THR A C 1
ATOM 1563 O O . THR A 1 195 ? 31.444 -18.184 -25.850 1.00 90.94 195 THR A O 1
ATOM 1566 N N . ASP A 1 196 ? 29.416 -19.140 -25.616 1.00 89.75 196 ASP A N 1
ATOM 1567 C CA . ASP A 1 196 ? 29.531 -19.994 -26.801 1.00 89.75 196 ASP A CA 1
ATOM 1568 C C . ASP A 1 196 ? 29.209 -19.235 -28.103 1.00 89.75 196 ASP A C 1
ATOM 1570 O O . ASP A 1 196 ? 28.887 -18.043 -28.101 1.00 89.75 196 ASP A O 1
ATOM 1574 N N . ILE A 1 197 ? 29.317 -19.929 -29.240 1.00 90.31 197 ILE A N 1
ATOM 1575 C CA . ILE A 1 197 ? 29.078 -19.347 -30.570 1.00 90.31 197 ILE A CA 1
ATOM 1576 C C .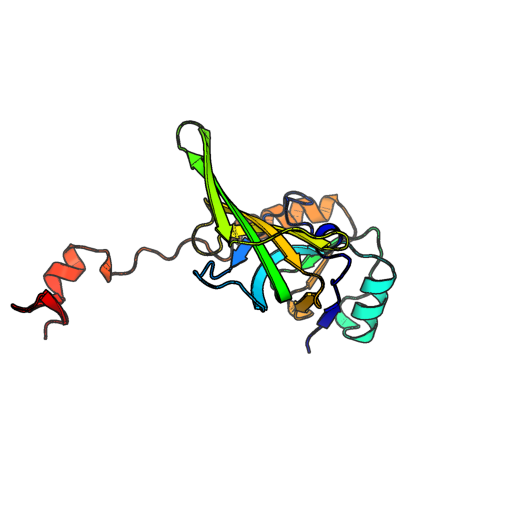 ILE A 1 197 ? 27.630 -18.877 -30.775 1.00 90.31 197 ILE A C 1
ATOM 1578 O O . ILE A 1 197 ? 27.387 -18.017 -31.619 1.00 90.31 197 ILE A O 1
ATOM 1582 N N . ASP A 1 198 ? 26.693 -19.419 -29.994 1.00 91.88 198 ASP A N 1
ATOM 1583 C CA . ASP A 1 198 ? 25.269 -19.093 -30.038 1.00 91.88 198 ASP A CA 1
ATOM 1584 C C . ASP A 1 198 ? 24.915 -17.977 -29.033 1.00 91.88 198 ASP A C 1
ATOM 1586 O O . ASP A 1 198 ? 23.748 -17.605 -28.889 1.00 91.88 198 ASP A O 1
ATOM 1590 N N . GLY A 1 199 ? 25.909 -17.427 -28.325 1.00 88.06 199 GLY A N 1
ATOM 1591 C CA . GLY A 1 199 ? 25.728 -16.357 -27.348 1.00 88.06 199 GLY A CA 1
ATOM 1592 C C . GLY A 1 199 ? 25.260 -16.831 -25.970 1.00 88.06 199 GLY A C 1
ATOM 1593 O O . GLY A 1 199 ? 24.884 -16.001 -25.138 1.00 88.06 199 GLY A O 1
ATOM 1594 N N . ARG A 1 200 ? 25.265 -18.140 -25.691 1.00 89.75 200 ARG A N 1
ATOM 1595 C CA . ARG A 1 200 ? 24.890 -18.673 -24.375 1.00 89.75 200 ARG A CA 1
ATOM 1596 C C . ARG A 1 200 ? 26.037 -18.486 -23.399 1.00 89.75 200 ARG A C 1
ATOM 1598 O O . ARG A 1 200 ? 27.177 -18.822 -23.704 1.00 89.75 200 ARG A O 1
ATOM 1605 N N . VAL A 1 201 ? 25.716 -17.981 -22.211 1.00 90.94 201 VAL A N 1
ATOM 1606 C CA . VAL A 1 201 ? 26.690 -17.754 -21.141 1.00 90.94 201 VAL A CA 1
ATOM 1607 C C . VAL A 1 201 ? 26.654 -18.920 -20.158 1.00 90.94 201 VAL A C 1
ATOM 1609 O O . VAL A 1 201 ? 25.612 -19.189 -19.558 1.00 90.94 201 VAL A O 1
ATOM 1612 N N . THR A 1 202 ? 27.786 -19.589 -19.962 1.00 92.50 202 THR A N 1
ATOM 1613 C CA . THR A 1 202 ? 27.958 -20.678 -18.990 1.00 92.50 202 THR A CA 1
ATOM 1614 C C . THR A 1 202 ? 29.068 -20.349 -18.000 1.00 92.50 202 THR A C 1
ATOM 1616 O O . THR A 1 202 ? 29.925 -19.505 -18.260 1.00 92.50 202 THR A O 1
ATOM 1619 N N . VAL A 1 203 ? 29.059 -21.007 -16.841 1.00 93.12 203 VAL A N 1
ATOM 1620 C CA . VAL A 1 203 ? 30.187 -20.948 -15.901 1.00 93.12 203 VAL A CA 1
ATOM 1621 C C . VAL A 1 203 ? 31.352 -21.735 -16.507 1.00 93.12 203 VAL A C 1
ATOM 1623 O O . VAL A 1 203 ? 31.132 -22.797 -17.087 1.00 93.12 203 VAL A O 1
ATOM 1626 N N . LYS A 1 204 ? 32.568 -21.190 -16.432 1.00 87.69 204 LYS A N 1
ATOM 1627 C CA . LYS A 1 204 ? 33.797 -21.904 -16.795 1.00 87.69 204 LYS A CA 1
ATOM 1628 C C . LYS A 1 204 ? 34.093 -22.964 -15.737 1.00 87.69 204 LYS A C 1
ATOM 1630 O O . LYS A 1 204 ? 33.887 -22.690 -14.556 1.00 87.69 204 LYS A O 1
ATOM 1635 N N . ASP A 1 205 ? 34.597 -24.113 -16.167 1.00 72.38 205 ASP A N 1
ATOM 1636 C CA . ASP A 1 205 ? 35.187 -25.106 -15.262 1.00 72.38 205 ASP A CA 1
ATOM 1637 C C . ASP A 1 205 ? 36.410 -24.545 -14.512 1.00 72.38 205 ASP A C 1
ATOM 1639 O O . ASP A 1 205 ? 37.171 -23.742 -15.112 1.00 72.38 205 ASP A O 1
#

pLDDT: mean 90.7, std 7.98, range [54.41, 98.19]

Sequence (205 aa):
MVIILDLTNQLSSAVDYDNGGGLTTFIDIALTKELINKFEFRLFNFILNLDENLIKKIEEQANSLGKLTEEGFLIIKDAFIRIEEVKGCDAQLRFRSESGDIISFNKTWNYTLTKGDNIHDTGGRLAIFPQLMLNLEIVSNGKITLQMEPTQCEYIYTYKDLVERSKELNQENPTKGANPGKLFDLDFKTKYLATDIDGRVTVKD

Secondary structure (DSSP, 8-state):
--EEEE-TTTHHHHEE-S-GGG---EEEE---S--SEEEEEEEESEEE---HHHHHHHHHH-GGG----TTSEEEESSEEEEEEEEEEEEEEEEEE-TTSPEEEEEEE------TT--EEEEEEEESS-TTEEEEEEEEE-S-EEEEE-GGGEEEES-HHHHHHHHHHHHHH-TT-PPPPPGGG-HHHHHHHEEE-TT--EEE--